Protein AF-0000000071357029 (afdb_homodimer)

Solvent-accessible surface area (backbone atoms only — not comparable to full-atom values): 16289 Å² total; per-residue (Å²): 137,85,58,60,65,43,53,39,45,52,50,51,46,49,52,54,53,71,76,44,53,73,67,60,35,49,44,55,40,67,44,48,80,50,26,46,50,48,48,54,45,22,44,50,37,43,46,37,46,54,49,24,44,31,24,75,40,78,63,94,65,61,68,68,53,43,70,54,26,33,93,91,54,55,69,86,64,74,77,50,74,67,57,52,52,50,49,56,51,47,55,54,52,51,49,55,50,46,53,50,41,60,72,73,57,71,69,78,50,53,54,67,46,76,44,95,73,76,49,72,29,63,38,64,68,43,24,54,55,49,43,38,31,52,41,24,16,46,44,21,22,37,56,35,47,55,28,47,66,68,72,136,86,58,61,65,44,53,39,45,50,50,51,47,49,52,55,54,70,75,44,53,74,64,60,34,48,43,55,42,68,44,49,81,50,26,45,51,47,49,56,47,22,46,51,38,44,46,37,46,53,50,24,44,31,24,75,40,79,63,92,66,61,68,67,52,42,70,55,27,33,93,91,53,54,71,88,64,74,75,51,74,67,55,52,52,50,49,58,51,48,54,53,53,52,49,54,51,46,55,51,42,58,72,73,57,72,70,79,49,52,54,66,46,74,46,95,72,77,48,71,28,63,38,62,68,43,26,54,55,48,42,36,30,53,43,24,15,46,45,20,24,37,56,36,48,56,29,45,66,67,72

Nearest PDB structures (foldseek):
  5wk0-assembly1_A-2  TM=6.833E-01  e=3.818E-05  Staphylococcus sp. HMSC055H04
  3cex-assembly1_A  TM=7.123E-01  e=1.789E-04  Enterococcus faecalis V583
  8f5v-assembly1_B  TM=6.450E-01  e=3.925E-03  Mycobacterium tuberculosis
  2qnl-assembly1_A-2  TM=6.274E-01  e=5.465E-03  Cytophaga hutchinsonii ATCC 33406
  2nsg-assembly1_A  TM=6.458E-01  e=1.339E-01  Corynebacterium glutamicum

InterPro domains:
  IPR024775 Hercynine oxygenase, DinB-like domain [PF12867] (8-141)
  IPR034660 DinB/YfiT-like putative metalloenzymes [G3DSA:1.20.120.450] (6-143)
  IPR034660 DinB/YfiT-like putative metalloenzymes [SSF109854] (9-149)

Radius of gyration: 19.11 Å; Cα contacts (8 Å, |Δi|>4): 415; chains: 2; bounding box: 46×51×38 Å

Secondary structure (DSSP, 8-state):
---HHHHHHHHHHHHHHHTS-HHHHH---TT-SS-HHHHHHHHHHHHIIIIIGGGTPPPSS-HHHHHHHSTT----SPPPHHHHHHHHHHHHHHHHHHHHHHHHT-------EE-TTS-EE-SHHHHHHHHHHHHHHHHHHHHHHHHHHH-/---HHHHHHHHHHHHHHHTS-HHHHH---TT-SS-HHHHHHHHHHHHIIIIIGGGTPPPSS-HHHHHHHSTT----SPPPHHHHHHHHHHHHHHHHHHHHHHHHT-------EE-TTS-EE-SHHHHHHHHHHHHHHHHHHHHHHHHHHH-

Structure (mmCIF, N/CA/C/O backbone):
data_AF-0000000071357029-model_v1
#
loop_
_entity.id
_entity.type
_entity.pdbx_description
1 polymer 'DinB-like domain-containing protein'
#
loop_
_atom_site.group_PDB
_atom_site.id
_atom_site.type_symbol
_atom_site.label_atom_id
_atom_site.label_alt_id
_atom_site.label_comp_id
_atom_site.label_asym_id
_atom_site.label_entity_id
_atom_site.label_seq_id
_atom_site.pdbx_PDB_ins_code
_atom_site.Cartn_x
_atom_site.Cartn_y
_atom_site.Cartn_z
_atom_site.occupancy
_atom_site.B_iso_or_equiv
_atom_site.auth_seq_id
_atom_site.auth_comp_id
_atom_site.auth_asym_id
_atom_site.auth_atom_id
_atom_site.pdbx_PDB_model_num
ATOM 1 N N . MET A 1 1 ? 18.219 8.328 -1.674 1 85.38 1 MET A N 1
ATOM 2 C CA . MET A 1 1 ? 16.891 7.84 -1.309 1 85.38 1 MET A CA 1
ATOM 3 C C . MET A 1 1 ? 15.836 8.32 -2.303 1 85.38 1 MET A C 1
ATOM 5 O O . MET A 1 1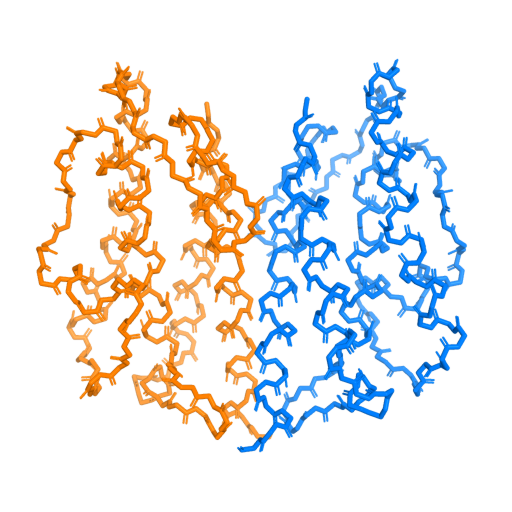 ? 15.891 9.461 -2.77 1 85.38 1 MET A O 1
ATOM 9 N N . ASN A 1 2 ? 15.016 7.316 -2.74 1 88.19 2 ASN A N 1
ATOM 10 C CA . ASN A 1 2 ? 14.039 7.645 -3.77 1 88.19 2 ASN A CA 1
ATOM 11 C C . ASN A 1 2 ? 12.664 7.91 -3.166 1 88.19 2 ASN A C 1
ATOM 13 O O . ASN A 1 2 ? 12.039 7.012 -2.602 1 88.19 2 ASN A O 1
ATOM 17 N N . ILE A 1 3 ? 12.203 9.227 -3.252 1 94.56 3 ILE A N 1
ATOM 18 C CA . ILE A 1 3 ? 10.914 9.523 -2.65 1 94.56 3 ILE A CA 1
ATOM 19 C C . ILE A 1 3 ? 9.859 9.688 -3.744 1 94.56 3 ILE A C 1
ATOM 21 O O . ILE A 1 3 ? 8.711 10.047 -3.463 1 94.56 3 ILE A O 1
ATOM 25 N N . HIS A 1 4 ? 10.242 9.422 -4.98 1 95 4 HIS A N 1
ATOM 26 C CA . HIS A 1 4 ? 9.336 9.562 -6.117 1 95 4 HIS A CA 1
ATOM 27 C C . HIS A 1 4 ? 8.078 8.727 -5.922 1 95 4 HIS A C 1
ATOM 29 O O . HIS A 1 4 ? 6.969 9.211 -6.145 1 95 4 HIS A O 1
ATOM 35 N N . PRO A 1 5 ? 8.234 7.492 -5.422 1 94.81 5 PRO A N 1
ATOM 36 C CA . PRO A 1 5 ? 7.02 6.691 -5.238 1 94.81 5 PRO A CA 1
ATOM 37 C C . PRO A 1 5 ? 6.043 7.316 -4.246 1 94.81 5 PRO A C 1
ATOM 39 O O . PRO A 1 5 ? 4.828 7.246 -4.441 1 94.81 5 PRO A O 1
ATOM 42 N N . VAL A 1 6 ? 6.57 7.945 -3.219 1 97.81 6 VAL A N 1
ATOM 43 C CA . VAL A 1 6 ? 5.711 8.578 -2.225 1 97.81 6 VAL A CA 1
ATOM 44 C C . VAL A 1 6 ? 5 9.781 -2.844 1 97.81 6 VAL A C 1
ATOM 46 O O . VAL A 1 6 ? 3.818 10.008 -2.582 1 97.81 6 VAL A O 1
ATOM 49 N N . ILE A 1 7 ? 5.727 10.523 -3.688 1 98.25 7 ILE A N 1
ATOM 50 C CA . ILE A 1 7 ? 5.129 11.656 -4.383 1 98.25 7 ILE A CA 1
ATOM 51 C C . ILE A 1 7 ? 3.973 11.172 -5.258 1 98.25 7 ILE A C 1
ATOM 53 O O . ILE A 1 7 ? 2.883 11.75 -5.227 1 98.25 7 ILE A O 1
ATOM 57 N N . LYS A 1 8 ? 4.172 10.109 -5.977 1 98.38 8 LYS A N 1
ATOM 58 C CA . LYS A 1 8 ? 3.127 9.562 -6.836 1 98.38 8 LYS A CA 1
ATOM 59 C C . LYS A 1 8 ? 1.949 9.047 -6.012 1 98.38 8 LYS A C 1
ATOM 61 O O . LYS A 1 8 ? 0.794 9.18 -6.422 1 98.38 8 LYS A O 1
ATOM 66 N N . THR A 1 9 ? 2.256 8.43 -4.855 1 98.75 9 THR A N 1
ATOM 67 C CA . THR A 1 9 ? 1.19 7.969 -3.975 1 98.75 9 THR A CA 1
ATOM 68 C C . THR A 1 9 ? 0.325 9.141 -3.514 1 98.75 9 THR A C 1
ATOM 70 O O . THR A 1 9 ? -0.904 9.055 -3.545 1 98.75 9 THR A O 1
ATOM 73 N N . ARG A 1 10 ? 0.967 10.289 -3.119 1 98.88 10 ARG A N 1
ATOM 74 C CA . ARG A 1 10 ? 0.238 11.469 -2.672 1 98.88 10 ARG A CA 1
ATOM 75 C C . ARG A 1 10 ? -0.577 12.07 -3.811 1 98.88 10 ARG A C 1
ATOM 77 O O . ARG A 1 10 ? -1.708 12.516 -3.605 1 98.88 10 ARG A O 1
ATOM 84 N N . GLU A 1 11 ? 0.008 12.055 -4.977 1 98.81 11 GLU A N 1
ATOM 85 C CA . GLU A 1 11 ? -0.732 12.547 -6.133 1 98.81 11 GLU A CA 1
ATOM 86 C C . GLU A 1 11 ? -1.96 11.688 -6.414 1 98.81 11 GLU A C 1
ATOM 88 O O . GLU A 1 11 ? -3.041 12.211 -6.695 1 98.81 11 GLU A O 1
ATOM 93 N N . ASN A 1 12 ? -1.791 10.406 -6.375 1 98.88 12 ASN A N 1
ATOM 94 C CA . ASN A 1 12 ? -2.912 9.492 -6.582 1 98.88 12 ASN A CA 1
ATOM 95 C C . ASN A 1 12 ? -3.988 9.672 -5.516 1 98.88 12 ASN A C 1
ATOM 97 O O . ASN A 1 12 ? -5.18 9.602 -5.812 1 98.88 12 ASN A O 1
ATOM 101 N N . PHE A 1 13 ? -3.537 9.867 -4.266 1 98.94 13 PHE A N 1
ATOM 102 C CA . PHE A 1 13 ? -4.48 10.094 -3.176 1 98.94 13 PHE A CA 1
ATOM 103 C C . PHE A 1 13 ? -5.277 11.367 -3.406 1 98.94 13 PHE A C 1
ATOM 105 O O . PHE A 1 13 ? -6.496 11.391 -3.223 1 98.94 13 PHE A O 1
ATOM 112 N N . ILE A 1 14 ? -4.598 12.43 -3.832 1 98.94 14 ILE A N 1
ATOM 113 C CA . ILE A 1 14 ? -5.25 13.703 -4.113 1 98.94 14 ILE A CA 1
ATOM 114 C C . ILE A 1 14 ? -6.238 13.531 -5.266 1 98.94 14 ILE A C 1
ATOM 116 O O . ILE A 1 14 ? -7.352 14.062 -5.223 1 98.94 14 ILE A O 1
ATOM 120 N N . ASN A 1 15 ? -5.891 12.773 -6.32 1 98.81 15 ASN A N 1
ATOM 121 C CA . ASN A 1 15 ? -6.801 12.492 -7.426 1 98.81 15 ASN A CA 1
ATOM 122 C C . ASN A 1 15 ? -8.062 11.781 -6.945 1 98.81 15 ASN A C 1
ATOM 124 O O . ASN A 1 15 ? -9.164 12.109 -7.383 1 98.81 15 ASN A O 1
ATOM 128 N N . LEU A 1 16 ? -7.879 10.82 -6.082 1 98.81 16 LEU A N 1
ATOM 129 C CA . LEU A 1 16 ? -9.023 10.133 -5.492 1 98.81 16 LEU A CA 1
ATOM 130 C C . LEU A 1 16 ? -9.953 11.117 -4.797 1 98.81 16 LEU A C 1
ATOM 132 O O . LEU A 1 16 ? -11.164 11.094 -5.023 1 98.81 16 LEU A O 1
ATOM 136 N N . ILE A 1 17 ? -9.367 11.953 -3.977 1 98.88 17 ILE A N 1
ATOM 137 C CA . ILE A 1 17 ? -10.133 12.914 -3.193 1 98.88 17 ILE A CA 1
ATOM 138 C C . ILE A 1 17 ? -10.844 13.898 -4.129 1 98.88 17 ILE A C 1
ATOM 140 O O . ILE A 1 17 ? -12 14.25 -3.906 1 98.88 17 ILE A O 1
ATOM 144 N N . ASN A 1 18 ? -10.148 14.289 -5.215 1 98.69 18 ASN A N 1
ATOM 145 C CA . ASN A 1 18 ? -10.711 15.25 -6.16 1 98.69 18 ASN A CA 1
ATOM 146 C C . ASN A 1 18 ? -11.906 14.664 -6.906 1 98.69 18 ASN A C 1
ATOM 148 O O . ASN A 1 18 ? -12.734 15.398 -7.438 1 98.69 18 ASN A O 1
ATOM 152 N N . ASP A 1 19 ? -12.055 13.383 -6.961 1 98.31 19 ASP A N 1
ATOM 153 C CA . ASP A 1 19 ? -13.133 12.703 -7.676 1 98.31 19 ASP A CA 1
ATOM 154 C C . ASP A 1 19 ? -14.352 12.516 -6.777 1 98.31 19 ASP A C 1
ATOM 156 O O . ASP A 1 19 ? -15.383 11.992 -7.215 1 98.31 19 ASP A O 1
ATOM 160 N N . LEU A 1 20 ? -14.25 12.984 -5.559 1 98.62 20 LEU A N 1
ATOM 161 C CA . LEU A 1 20 ? -15.312 12.758 -4.582 1 98.62 20 LEU A CA 1
ATOM 162 C C . LEU A 1 20 ? -15.844 14.086 -4.043 1 98.62 20 LEU A C 1
ATOM 164 O O . LEU A 1 20 ? -15.133 15.086 -4.031 1 98.62 20 LEU A O 1
ATOM 168 N N . SER A 1 21 ? -17.125 14.07 -3.609 1 98.62 21 SER A N 1
ATOM 169 C CA . SER A 1 21 ? -17.656 15.219 -2.889 1 98.62 21 SER A CA 1
ATOM 170 C C . SER A 1 21 ? -17.094 15.297 -1.474 1 98.62 21 SER A C 1
ATOM 172 O O . SER A 1 21 ? -16.578 14.305 -0.953 1 98.62 21 SER A O 1
ATOM 174 N N . LEU A 1 22 ? -17.172 16.516 -0.925 1 98.69 22 LEU A N 1
ATOM 175 C CA . LEU A 1 22 ? -16.75 16.672 0.46 1 98.69 22 LEU A CA 1
ATOM 176 C C . LEU A 1 22 ? -17.5 15.719 1.379 1 98.69 22 LEU A C 1
ATOM 178 O O . LEU A 1 22 ? -16.922 15.18 2.328 1 98.69 22 LEU A O 1
ATOM 182 N N . GLU A 1 23 ? -18.781 15.516 1.117 1 98.44 23 GLU A N 1
ATOM 183 C CA . GLU A 1 23 ? -19.594 14.594 1.9 1 98.44 23 GLU A CA 1
ATOM 184 C C . GLU A 1 23 ? -19.047 13.164 1.803 1 98.44 23 GLU A C 1
ATOM 186 O O . GLU A 1 23 ? -18.922 12.477 2.814 1 98.44 23 GLU A O 1
ATOM 191 N N . GLU A 1 24 ? -18.672 12.711 0.658 1 98.69 24 GLU A N 1
ATOM 192 C CA . GLU A 1 24 ? -18.156 11.367 0.441 1 98.69 24 GLU A CA 1
ATOM 193 C C . GLU A 1 24 ? -16.812 11.172 1.144 1 98.69 24 GLU A C 1
ATOM 195 O O . GLU A 1 24 ? -16.562 10.125 1.737 1 98.69 24 GLU A O 1
ATOM 200 N N . VAL A 1 25 ? -15.977 12.172 1.088 1 98.81 25 VAL A N 1
ATOM 201 C CA . VAL A 1 25 ? -14.648 12.102 1.688 1 98.81 25 VAL A CA 1
ATOM 202 C C . VAL A 1 25 ? -14.773 11.984 3.205 1 98.81 25 VAL A C 1
ATOM 204 O O . VAL A 1 25 ? -13.938 11.344 3.854 1 98.81 25 VAL A O 1
ATOM 207 N N . ASN A 1 26 ? -15.898 12.516 3.736 1 98.81 26 ASN A N 1
ATOM 208 C CA . ASN A 1 26 ? -16.125 12.539 5.176 1 98.81 26 ASN A CA 1
ATOM 209 C C . ASN A 1 26 ? -16.938 11.328 5.641 1 98.81 26 ASN A C 1
ATOM 211 O O . ASN A 1 26 ? -17.016 11.047 6.836 1 98.81 26 ASN A O 1
ATOM 215 N N . ARG A 1 27 ? -17.641 10.609 4.758 1 98.56 27 ARG A N 1
ATOM 216 C CA . ARG A 1 27 ? -18.547 9.531 5.133 1 98.56 27 ARG A CA 1
ATOM 217 C C . ARG A 1 27 ? -17.766 8.289 5.559 1 98.56 27 ARG A C 1
ATOM 219 O O . ARG A 1 27 ? -16.781 7.922 4.922 1 98.56 27 ARG A O 1
ATOM 226 N N . ILE A 1 28 ? -18.125 7.703 6.625 1 98.31 28 ILE A N 1
ATOM 227 C CA . ILE A 1 28 ? -17.594 6.422 7.074 1 98.31 28 ILE A CA 1
ATOM 228 C C . ILE A 1 28 ? -18.516 5.289 6.617 1 98.31 28 ILE A C 1
ATOM 230 O O . ILE A 1 28 ? -19.641 5.172 7.094 1 98.31 28 ILE A O 1
ATOM 234 N N . PRO A 1 29 ? -18.062 4.512 5.672 1 97.31 29 PRO A N 1
ATOM 235 C CA . PRO A 1 29 ? -18.938 3.436 5.203 1 97.31 29 PRO A CA 1
ATOM 236 C C . PRO A 1 29 ? -19.25 2.418 6.297 1 97.31 29 PRO A C 1
ATOM 238 O O . PRO A 1 29 ? -18.516 2.305 7.273 1 97.31 29 PRO A O 1
ATOM 241 N N . PRO A 1 30 ? -20.406 1.705 6.137 1 95.5 30 PRO A N 1
ATOM 242 C CA . PRO A 1 30 ? -20.719 0.653 7.109 1 95.5 30 PRO A CA 1
ATOM 243 C C . PRO A 1 30 ? -19.547 -0.318 7.309 1 95.5 30 PRO A C 1
ATOM 245 O O . PRO A 1 30 ? -18.922 -0.728 6.336 1 95.5 30 PRO A O 1
ATOM 248 N N . GLY A 1 31 ? -19.188 -0.593 8.547 1 96.12 31 GLY A N 1
ATOM 249 C CA . GLY A 1 31 ? -18.141 -1.544 8.883 1 96.12 31 GLY A CA 1
ATOM 250 C C . GLY A 1 31 ? -16.797 -0.89 9.125 1 96.12 31 GLY A C 1
ATOM 251 O O . GLY A 1 31 ? -15.891 -1.509 9.688 1 96.12 31 GLY A O 1
ATOM 252 N N . PHE A 1 32 ? -16.656 0.32 8.656 1 98 32 PHE A N 1
ATOM 253 C CA . PHE A 1 32 ? -15.391 1.036 8.773 1 98 32 PHE A CA 1
ATOM 254 C C . PHE A 1 32 ? -15.383 1.92 10.016 1 98 32 PHE A C 1
ATOM 256 O O . PHE A 1 32 ? -16.438 2.291 10.523 1 98 32 PHE A O 1
ATOM 263 N N . ASN A 1 33 ? -14.203 2.283 10.484 1 97.25 33 ASN A N 1
ATOM 264 C CA . ASN A 1 33 ? -14.062 3.133 11.664 1 97.25 33 ASN A CA 1
ATOM 265 C C . ASN A 1 33 ? -13.5 4.504 11.297 1 97.25 33 ASN A C 1
ATOM 267 O O . ASN A 1 33 ? -13.336 5.363 12.172 1 97.25 33 ASN A O 1
ATOM 271 N N . ASN A 1 34 ? -13.117 4.633 10.055 1 98.56 34 ASN A N 1
ATOM 272 C CA . ASN A 1 34 ? -12.586 5.902 9.578 1 98.56 34 ASN A CA 1
ATOM 273 C C . ASN A 1 34 ? -13.023 6.188 8.148 1 98.56 34 ASN A C 1
ATOM 275 O O . ASN A 1 34 ? -13.852 5.461 7.59 1 98.56 34 ASN A O 1
ATOM 279 N N . ASN A 1 35 ? -12.656 7.359 7.625 1 98.81 35 ASN A N 1
ATOM 280 C CA . ASN A 1 35 ? -13.039 7.789 6.285 1 98.81 35 ASN A CA 1
ATOM 281 C C . ASN A 1 35 ? -11.82 8.18 5.453 1 98.81 35 ASN A C 1
ATOM 283 O O . ASN A 1 35 ? -10.688 8.094 5.926 1 98.81 35 ASN A O 1
ATOM 287 N N . ILE A 1 36 ? -12.047 8.492 4.242 1 98.94 36 ILE A N 1
ATOM 288 C CA . ILE A 1 36 ? -10.977 8.781 3.289 1 98.94 36 ILE A CA 1
ATOM 289 C C . ILE A 1 36 ? -10.203 10.016 3.746 1 98.94 36 ILE A C 1
ATOM 291 O O . ILE A 1 36 ? -8.969 10.055 3.662 1 98.94 36 ILE A O 1
ATOM 295 N N . ALA A 1 37 ? -10.906 11.047 4.316 1 98.88 37 ALA A N 1
ATOM 296 C CA . ALA A 1 37 ? -10.25 12.25 4.809 1 98.88 37 ALA A CA 1
ATOM 297 C C . ALA A 1 37 ? -9.234 11.922 5.902 1 98.88 37 ALA A C 1
ATOM 299 O O . ALA A 1 37 ? -8.109 12.414 5.891 1 98.88 37 ALA A O 1
ATOM 300 N N . TRP A 1 38 ? -9.656 11.109 6.832 1 98.94 38 TRP A N 1
ATOM 301 C CA . TRP A 1 38 ? -8.773 10.734 7.934 1 98.94 38 TRP A CA 1
ATOM 302 C C . TRP A 1 38 ? -7.551 9.984 7.422 1 98.94 38 TRP A C 1
ATOM 304 O O . TRP A 1 38 ? -6.43 10.234 7.863 1 98.94 38 TRP A O 1
ATOM 314 N N . ASN A 1 39 ? -7.766 9.016 6.508 1 98.94 39 ASN A N 1
ATOM 315 C CA . ASN A 1 39 ? -6.645 8.266 5.945 1 98.94 39 ASN A CA 1
ATOM 316 C C . ASN A 1 39 ? -5.629 9.195 5.285 1 98.94 39 ASN A C 1
ATOM 318 O O . ASN A 1 39 ? -4.418 8.984 5.406 1 98.94 39 ASN A O 1
ATOM 322 N N . PHE A 1 40 ? -6.086 10.188 4.578 1 98.94 40 PHE A N 1
ATOM 323 C CA . PHE A 1 40 ? -5.219 11.148 3.908 1 98.94 40 PHE A CA 1
ATOM 324 C C . PHE A 1 40 ? -4.41 11.953 4.922 1 98.94 40 PHE A C 1
ATOM 326 O O . PHE A 1 40 ? -3.191 12.078 4.793 1 98.94 40 PHE A O 1
ATOM 333 N N . GLY A 1 41 ? -5.117 12.484 5.957 1 98.88 41 GLY A N 1
ATOM 334 C CA . GLY A 1 41 ? -4.406 13.172 7.023 1 98.88 41 GLY A CA 1
ATOM 335 C C . GLY A 1 41 ? -3.393 12.297 7.73 1 98.88 41 GLY A C 1
ATOM 336 O O . GLY A 1 41 ? -2.285 12.734 8.039 1 98.88 41 GLY A O 1
ATOM 337 N N . HIS A 1 42 ? -3.764 11.055 7.938 1 98.94 42 HIS A N 1
ATOM 338 C CA . HIS A 1 42 ? -2.936 10.102 8.664 1 98.94 42 HIS A CA 1
ATOM 339 C C . HIS A 1 42 ? -1.61 9.867 7.949 1 98.94 42 HIS A C 1
ATOM 341 O O . HIS A 1 42 ? -0.556 9.805 8.586 1 98.94 42 HIS A O 1
ATOM 347 N N . ILE A 1 43 ? -1.655 9.742 6.629 1 98.88 43 ILE A N 1
ATOM 348 C CA . ILE A 1 43 ? -0.406 9.438 5.938 1 98.88 43 ILE A CA 1
ATOM 349 C C . ILE A 1 43 ? 0.516 10.656 5.984 1 98.88 43 ILE A C 1
ATOM 351 O O . ILE A 1 43 ? 1.738 10.516 6.062 1 98.88 43 ILE A O 1
ATOM 355 N N . ILE A 1 44 ? -0.012 11.875 5.926 1 98.88 44 ILE A N 1
ATOM 356 C CA . ILE A 1 44 ? 0.789 13.094 5.996 1 98.88 44 ILE A CA 1
ATOM 357 C C . ILE A 1 44 ? 1.473 13.18 7.359 1 98.88 44 ILE A C 1
ATOM 359 O O . ILE A 1 44 ? 2.689 13.359 7.441 1 98.88 44 ILE A O 1
ATOM 363 N N . VAL A 1 45 ? 0.686 12.992 8.375 1 98.88 45 VAL A N 1
ATOM 364 C CA . VAL A 1 45 ? 1.184 13.102 9.742 1 98.88 45 VAL A CA 1
ATOM 365 C C . VAL A 1 45 ? 2.182 11.977 10.023 1 98.88 45 VAL A C 1
ATOM 367 O O . VAL A 1 45 ? 3.232 12.211 10.625 1 98.88 45 VAL A O 1
ATOM 370 N N . THR A 1 46 ? 1.879 10.789 9.586 1 98.88 46 THR A N 1
ATOM 371 C CA . THR A 1 46 ? 2.74 9.641 9.859 1 98.88 46 THR A CA 1
ATOM 372 C C . THR A 1 46 ? 4.105 9.82 9.203 1 98.88 46 THR A C 1
ATOM 374 O O . THR A 1 46 ? 5.133 9.469 9.789 1 98.88 46 THR A O 1
ATOM 377 N N . GLN A 1 47 ? 4.113 10.336 7.984 1 98.81 47 GLN A N 1
ATOM 378 C CA . GLN A 1 47 ? 5.387 10.617 7.336 1 98.81 47 GLN A CA 1
ATOM 379 C C . GLN A 1 47 ? 6.246 11.547 8.188 1 98.81 47 GLN A C 1
ATOM 381 O O . GLN A 1 47 ? 7.457 11.352 8.305 1 98.81 47 GLN A O 1
ATOM 386 N N . GLN A 1 48 ? 5.648 12.602 8.812 1 98.88 48 GLN A N 1
ATOM 387 C CA . GLN A 1 48 ? 6.359 13.547 9.664 1 98.88 48 GLN A CA 1
ATOM 388 C C . GLN A 1 48 ? 6.887 12.859 10.922 1 98.88 48 GLN A C 1
ATOM 390 O O . GLN A 1 48 ? 8.023 13.086 11.328 1 98.88 48 GLN A O 1
ATOM 395 N N . LEU A 1 49 ? 6.086 12.039 11.438 1 98.81 49 LEU A N 1
ATOM 396 C CA . LEU A 1 49 ? 6.48 11.352 12.656 1 98.81 49 LEU A CA 1
ATOM 397 C C . LEU A 1 49 ? 7.586 10.336 12.383 1 98.81 49 LEU A C 1
ATOM 399 O O . LEU A 1 49 ? 8.57 10.266 13.117 1 98.81 49 LEU A O 1
ATOM 403 N N . LEU A 1 50 ? 7.508 9.578 11.32 1 98.69 50 LEU A N 1
ATOM 404 C CA . LEU A 1 50 ? 8.461 8.523 10.984 1 98.69 50 LEU A CA 1
ATOM 405 C C . LEU A 1 50 ? 9.789 9.125 10.523 1 98.69 50 LEU A C 1
ATOM 407 O O . LEU A 1 50 ? 10.859 8.641 10.914 1 98.69 50 LEU A O 1
ATOM 411 N N . CYS A 1 51 ? 9.75 10.18 9.727 1 98.69 51 CYS A N 1
ATOM 412 C CA . CYS A 1 51 ? 10.961 10.625 9.055 1 98.69 51 CYS A CA 1
ATOM 413 C C . CYS A 1 51 ? 11.594 11.805 9.789 1 98.69 51 CYS A C 1
ATOM 415 O O . CYS A 1 51 ? 12.812 11.93 9.836 1 98.69 51 CYS A O 1
ATOM 417 N N . TYR A 1 52 ? 10.789 12.68 10.352 1 98.81 52 TYR A N 1
ATOM 418 C CA . TYR A 1 52 ? 11.336 13.852 11.023 1 98.81 52 TYR A CA 1
ATOM 419 C C . TYR A 1 52 ? 11.477 13.609 12.523 1 98.81 52 TYR A C 1
ATOM 421 O O . TYR A 1 52 ? 12.578 13.703 13.07 1 98.81 52 TYR A O 1
ATOM 429 N N . ARG A 1 53 ? 10.352 13.242 13.156 1 98.69 53 ARG A N 1
ATOM 430 C CA . ARG A 1 53 ? 10.375 13.141 14.617 1 98.69 53 ARG A CA 1
ATOM 431 C C . ARG A 1 53 ? 11.383 12.094 15.07 1 98.69 53 ARG A C 1
ATOM 433 O O . ARG A 1 53 ? 12.195 12.352 15.961 1 98.69 53 ARG A O 1
ATOM 440 N N . LEU A 1 54 ? 11.367 10.891 14.508 1 98.75 54 LEU A N 1
ATOM 441 C CA . LEU A 1 54 ? 12.266 9.82 14.914 1 98.75 54 LEU A CA 1
ATOM 442 C C . LEU A 1 54 ? 13.719 10.18 14.617 1 98.75 54 LEU A C 1
ATOM 444 O O . LEU A 1 54 ? 14.641 9.562 15.156 1 98.75 54 LEU A O 1
ATOM 448 N N . ALA A 1 55 ? 13.898 11.188 13.75 1 98.62 55 ALA A N 1
ATOM 449 C CA . ALA A 1 55 ? 15.25 11.648 13.422 1 98.62 55 ALA A CA 1
ATOM 450 C C . ALA A 1 55 ? 15.625 12.883 14.227 1 98.62 55 ALA A C 1
ATOM 452 O O . ALA A 1 55 ? 16.625 13.539 13.938 1 98.62 55 ALA A O 1
ATOM 453 N N . GLY A 1 56 ? 14.805 13.258 15.172 1 98.31 56 GLY A N 1
ATOM 454 C CA . GLY A 1 56 ? 15.094 14.383 16.047 1 98.31 56 GLY A CA 1
ATOM 455 C C . GLY A 1 56 ? 14.883 15.727 15.391 1 98.31 56 GLY A C 1
ATOM 456 O O . GLY A 1 56 ? 15.469 16.734 15.805 1 98.31 56 GLY A O 1
ATOM 457 N N . GLN A 1 57 ? 14.188 15.805 14.32 1 98.5 57 GLN A N 1
ATOM 458 C CA . GLN A 1 57 ? 13.938 17.047 13.602 1 98.5 57 GLN A CA 1
ATOM 459 C C . GLN A 1 57 ? 12.562 17.609 13.938 1 98.5 57 GLN A C 1
ATOM 461 O O . GLN A 1 57 ? 11.656 16.875 14.336 1 98.5 57 GLN A O 1
ATOM 466 N N . GLU A 1 58 ? 12.422 18.859 13.773 1 98.25 58 GLU A N 1
ATOM 467 C CA . GLU A 1 58 ? 11.117 19.484 13.953 1 98.25 58 GLU A CA 1
ATOM 468 C C . GLU A 1 58 ? 10.164 19.125 12.828 1 98.25 58 GLU A C 1
ATOM 470 O O . GLU A 1 58 ? 10.578 19 11.672 1 98.25 58 GLU A O 1
ATOM 475 N N . LEU A 1 59 ? 8.922 19.031 13.227 1 98.69 59 LEU A N 1
ATOM 476 C CA . LEU A 1 59 ? 7.91 18.719 12.227 1 98.69 59 LEU A CA 1
ATOM 477 C C . LEU A 1 59 ? 7.617 19.953 11.359 1 98.69 59 LEU A C 1
ATOM 479 O O . LEU A 1 59 ? 7.801 21.078 11.805 1 98.69 59 LEU A O 1
ATOM 483 N N . LEU A 1 60 ? 7.148 19.672 10.18 1 98.56 60 LEU A N 1
ATOM 484 C CA . LEU A 1 60 ? 6.809 20.734 9.242 1 98.56 60 LEU A CA 1
ATOM 485 C C . LEU A 1 60 ? 5.309 21.016 9.258 1 98.56 60 LEU A C 1
ATOM 487 O O . LEU A 1 60 ? 4.812 21.797 8.445 1 98.56 60 LEU A O 1
ATOM 491 N N . ILE A 1 61 ? 4.609 20.312 10.07 1 98.69 61 ILE A N 1
ATOM 492 C CA . ILE A 1 61 ? 3.162 20.453 10.18 1 98.69 61 ILE A CA 1
ATOM 493 C C . ILE A 1 61 ? 2.793 20.922 11.586 1 98.69 61 ILE A C 1
ATOM 495 O O . ILE A 1 61 ? 3.604 20.828 12.508 1 98.69 61 ILE A O 1
ATOM 499 N N . GLU A 1 62 ? 1.526 21.391 11.719 1 98.19 62 GLU A N 1
ATOM 500 C CA . GLU A 1 62 ? 1.039 21.875 13.008 1 98.19 62 GLU A CA 1
ATOM 501 C C . GLU A 1 62 ? 0.768 20.703 13.961 1 98.19 62 GLU A C 1
ATOM 503 O O . GLU A 1 62 ? 0.323 19.641 13.539 1 98.19 62 GLU A O 1
ATOM 508 N N . ASP A 1 63 ? 0.912 20.969 15.234 1 97.94 63 ASP A N 1
ATOM 509 C CA . ASP A 1 63 ? 0.649 19.984 16.281 1 97.94 63 ASP A CA 1
ATOM 510 C C . ASP A 1 63 ? -0.808 19.531 16.25 1 97.94 63 ASP A C 1
ATOM 512 O O . ASP A 1 63 ? -1.111 18.375 16.562 1 97.94 63 ASP A O 1
ATOM 516 N N . GLU A 1 64 ? -1.618 20.406 15.906 1 97.56 64 GLU A N 1
ATOM 517 C CA . GLU A 1 64 ? -3.041 20.094 15.844 1 97.56 64 GLU A CA 1
ATOM 518 C C . GLU A 1 64 ? -3.311 18.953 14.867 1 97.56 64 GLU A C 1
ATOM 520 O O . GLU A 1 64 ? -4.176 18.109 15.109 1 97.56 64 GLU A O 1
ATOM 525 N N . LEU A 1 65 ? -2.637 18.953 13.781 1 98.31 65 LEU A N 1
ATOM 526 C CA . LEU A 1 65 ? -2.799 17.875 12.805 1 98.31 65 LEU A CA 1
ATOM 527 C C . LEU A 1 65 ? -2.293 16.547 13.367 1 98.31 65 LEU A C 1
ATOM 529 O O . LEU A 1 65 ? -2.891 15.5 13.117 1 98.31 65 LEU A O 1
ATOM 533 N N . VAL A 1 66 ? -1.168 16.609 14.109 1 98.69 66 VAL A N 1
ATOM 534 C CA . VAL A 1 66 ? -0.642 15.398 14.727 1 98.69 66 VAL A CA 1
ATOM 535 C C . VAL A 1 66 ? -1.683 14.805 15.68 1 98.69 66 VAL A C 1
ATOM 537 O O . VAL A 1 66 ? -1.946 13.602 15.648 1 98.69 66 VAL A O 1
ATOM 540 N N . GLN A 1 67 ? -2.301 15.648 16.438 1 98.12 67 GLN A N 1
ATOM 541 C CA . GLN A 1 67 ? -3.297 15.188 17.391 1 98.12 67 GLN A CA 1
ATOM 542 C C . GLN A 1 67 ? -4.516 14.602 16.688 1 98.12 67 GLN A C 1
ATOM 544 O O . GLN A 1 67 ? -5.129 13.656 17.188 1 98.12 67 GLN A O 1
ATOM 549 N N . LYS A 1 68 ? -4.836 15.031 15.562 1 98 68 LYS A N 1
ATOM 550 C CA . LYS A 1 68 ? -6.059 14.656 14.859 1 98 68 LYS A CA 1
ATOM 551 C C . LYS A 1 68 ? -5.867 13.367 14.07 1 98 68 LYS A C 1
ATOM 553 O O . LYS A 1 68 ? -6.812 12.586 13.906 1 98 68 LYS A O 1
ATOM 558 N N . TYR A 1 69 ? -4.582 13.125 13.609 1 98.56 69 TYR A N 1
ATOM 559 C CA . TYR A 1 69 ? -4.477 12.094 12.578 1 98.56 69 TYR A CA 1
ATOM 560 C C . TYR A 1 69 ? -3.43 11.055 12.953 1 98.56 69 TYR A C 1
ATOM 562 O O . TYR A 1 69 ? -3.201 10.094 12.211 1 98.56 69 TYR A O 1
ATOM 570 N N . ARG A 1 70 ? -2.742 11.203 14.109 1 98.44 70 ARG A N 1
ATOM 571 C CA . ARG A 1 70 ? -1.729 10.219 14.484 1 98.44 70 ARG A CA 1
ATOM 572 C C . ARG A 1 70 ? -2.361 8.867 14.789 1 98.44 70 ARG A C 1
ATOM 574 O O . ARG A 1 70 ? -3.576 8.773 14.969 1 98.44 70 ARG A O 1
ATOM 581 N N . LYS A 1 71 ? -1.51 7.828 14.844 1 97.19 71 LYS A N 1
ATOM 582 C CA . LYS A 1 71 ? -1.973 6.492 15.203 1 97.19 71 LYS A CA 1
ATOM 583 C C . LYS A 1 71 ? -2.768 6.516 16.5 1 97.19 71 LYS A C 1
ATOM 585 O O . LYS A 1 71 ? -2.371 7.176 17.469 1 97.19 71 LYS A O 1
ATOM 590 N N . GLY A 1 72 ? -3.838 5.816 16.453 1 97.06 72 GLY A N 1
ATOM 591 C CA . GLY A 1 72 ? -4.664 5.734 17.641 1 97.06 72 GLY A CA 1
ATOM 592 C C . GLY A 1 72 ? -5.836 6.699 17.625 1 97.06 72 GLY A C 1
ATOM 593 O O . GLY A 1 72 ? -6.707 6.645 18.5 1 97.06 72 GLY A O 1
ATOM 594 N N . THR A 1 73 ? -5.949 7.582 16.672 1 98.38 73 THR A N 1
ATOM 595 C CA . THR A 1 73 ? -7.055 8.523 16.547 1 98.38 73 THR A CA 1
ATOM 596 C C . THR A 1 73 ? -8.102 7.996 15.57 1 98.38 73 THR A C 1
ATOM 598 O O . THR A 1 73 ? -7.898 6.965 14.93 1 98.38 73 THR A O 1
ATOM 601 N N . LYS A 1 74 ? -9.258 8.648 15.516 1 97.81 74 LYS A N 1
ATOM 602 C CA . LYS A 1 74 ? -10.375 8.414 14.609 1 97.81 74 LYS A CA 1
ATOM 603 C C . LYS A 1 74 ? -11.07 9.727 14.25 1 97.81 74 LYS A C 1
ATOM 605 O O . LYS A 1 74 ? -10.906 10.734 14.938 1 97.81 74 LYS A O 1
ATOM 610 N N . PRO A 1 75 ? -11.789 9.711 13.102 1 98.06 75 PRO A N 1
ATOM 611 C CA . PRO A 1 75 ? -12.516 10.945 12.789 1 98.06 75 PRO A CA 1
ATOM 612 C C . PRO A 1 75 ? -13.414 11.406 13.938 1 98.06 75 PRO A C 1
ATOM 614 O O . PRO A 1 75 ? -14.148 10.602 14.516 1 98.06 75 PRO A O 1
ATOM 617 N N . GLU A 1 76 ? -13.328 12.641 14.305 1 96.06 76 GLU A N 1
ATOM 618 C CA . GLU A 1 76 ? -14.164 13.203 15.359 1 96.06 76 GLU A CA 1
ATOM 619 C C . GLU A 1 76 ? -15.273 14.086 14.781 1 96.06 76 GLU A C 1
ATOM 621 O O . GLU A 1 76 ? -16.141 14.555 15.508 1 96.06 76 GLU A O 1
ATOM 626 N N . GLY A 1 77 ? -15.406 14.289 13.578 1 96.38 77 GLY A N 1
ATOM 627 C CA . GLY A 1 77 ? -16.344 15.094 12.797 1 96.38 77 GLY A CA 1
ATOM 628 C C . GLY A 1 77 ? -15.867 15.344 11.383 1 96.38 77 GLY A C 1
ATOM 629 O O . GLY A 1 77 ? -14.727 15.031 11.031 1 96.38 77 GLY A O 1
ATOM 630 N N . PRO A 1 78 ? -16.812 15.852 10.57 1 97.88 78 PRO A N 1
ATOM 631 C CA . PRO A 1 78 ? -16.391 16.141 9.195 1 97.88 78 PRO A CA 1
ATOM 632 C C . PRO A 1 78 ? -15.344 17.25 9.117 1 97.88 78 PRO A C 1
ATOM 634 O O . PRO A 1 78 ? -15.406 18.219 9.891 1 97.88 78 PRO A O 1
ATOM 637 N N . ILE A 1 79 ? -14.383 16.984 8.266 1 98.12 79 ILE A N 1
ATOM 638 C CA . ILE A 1 79 ? -13.461 18.094 8.008 1 98.12 79 ILE A CA 1
ATOM 639 C C . ILE A 1 79 ? -14.109 19.078 7.039 1 98.12 79 ILE A C 1
ATOM 641 O O . ILE A 1 79 ? -14.984 18.719 6.254 1 98.12 79 ILE A O 1
ATOM 645 N N . SER A 1 80 ? -13.688 20.359 7.082 1 98.5 80 SER A N 1
ATOM 646 C CA . SER A 1 80 ? -14.188 21.391 6.176 1 98.5 80 SER A CA 1
ATOM 647 C C . SER A 1 80 ? -13.445 21.359 4.84 1 98.5 80 SER A C 1
ATOM 649 O O . SER A 1 80 ? -12.383 20.75 4.73 1 98.5 80 SER A O 1
ATOM 651 N N . ALA A 1 81 ? -14.047 22.016 3.848 1 98.5 81 ALA A N 1
ATOM 652 C CA . ALA A 1 81 ? -13.383 22.156 2.555 1 98.5 81 ALA A CA 1
ATOM 653 C C . ALA A 1 81 ? -12.031 22.844 2.703 1 98.5 81 ALA A C 1
ATOM 655 O O . ALA A 1 81 ? -11.062 22.469 2.043 1 98.5 81 ALA A O 1
ATOM 656 N N . LYS A 1 82 ? -12.008 23.812 3.535 1 98.5 82 LYS A N 1
ATOM 657 C CA . LYS A 1 82 ? -10.773 24.562 3.771 1 98.5 82 LYS A CA 1
ATOM 658 C C . LYS A 1 82 ? -9.695 23.672 4.375 1 98.5 82 LYS A C 1
ATOM 660 O O . LYS A 1 82 ? -8.539 23.719 3.951 1 98.5 82 LYS A O 1
ATOM 665 N N . GLU A 1 83 ? -10.023 22.875 5.348 1 98.12 83 GLU A N 1
ATOM 666 C CA . GLU A 1 83 ? -9.078 21.953 5.973 1 98.12 83 GLU A CA 1
ATOM 667 C C . GLU A 1 83 ? -8.578 20.906 4.98 1 98.12 83 GLU A C 1
ATOM 669 O O . GLU A 1 83 ? -7.391 20.562 4.969 1 98.12 83 GLU A O 1
ATOM 674 N N . LEU A 1 84 ? -9.523 20.422 4.168 1 98.75 84 LEU A N 1
ATOM 675 C CA . LEU A 1 84 ? -9.141 19.438 3.16 1 98.75 84 LEU A CA 1
ATOM 676 C C . LEU A 1 84 ? -8.148 20.031 2.166 1 98.75 84 LEU A C 1
ATOM 678 O O . LEU A 1 84 ? -7.16 19.391 1.809 1 98.75 84 LEU A O 1
ATOM 682 N N . GLU A 1 85 ? -8.398 21.25 1.731 1 98.75 85 GLU A N 1
ATOM 683 C CA . GLU A 1 85 ? -7.473 21.922 0.82 1 98.75 85 GLU A CA 1
ATOM 684 C C . GLU A 1 85 ? -6.113 22.141 1.476 1 98.75 85 GLU A C 1
ATOM 686 O O . GLU A 1 85 ? -5.074 22 0.827 1 98.75 85 GLU A O 1
ATOM 691 N N . HIS A 1 86 ? -6.156 22.484 2.707 1 98.75 86 HIS A N 1
ATOM 692 C CA . HIS A 1 86 ? -4.918 22.656 3.461 1 98.75 86 HIS A CA 1
ATOM 693 C C . HIS A 1 86 ? -4.113 21.359 3.512 1 98.75 86 HIS A C 1
ATOM 695 O O . HIS A 1 86 ? -2.893 21.375 3.342 1 98.75 86 HIS A O 1
ATOM 701 N N . LEU A 1 87 ? -4.758 20.266 3.754 1 98.88 87 LEU A N 1
ATOM 702 C CA . LEU A 1 87 ? -4.09 18.969 3.77 1 98.88 87 LEU A CA 1
ATOM 703 C C . LEU A 1 87 ? -3.469 18.656 2.412 1 98.88 87 LEU A C 1
ATOM 705 O O . LEU A 1 87 ? -2.355 18.141 2.338 1 98.88 87 LEU A O 1
ATOM 709 N N . LYS A 1 88 ? -4.215 18.953 1.325 1 98.88 88 LYS A N 1
ATOM 710 C CA . LYS A 1 88 ? -3.674 18.719 -0.01 1 98.88 88 LYS A CA 1
ATOM 711 C C . LYS A 1 88 ? -2.387 19.516 -0.226 1 98.88 88 LYS A C 1
ATOM 713 O O . LYS A 1 88 ? -1.401 18.969 -0.739 1 98.88 88 LYS A O 1
ATOM 718 N N . ILE A 1 89 ? -2.398 20.719 0.175 1 98.69 89 ILE A N 1
ATOM 719 C CA . ILE A 1 89 ? -1.227 21.578 0.025 1 98.69 89 ILE A CA 1
ATOM 720 C C . ILE A 1 89 ? -0.073 21.016 0.858 1 98.69 89 ILE A C 1
ATOM 722 O O . ILE A 1 89 ? 1.048 20.875 0.364 1 98.69 89 ILE A O 1
ATOM 726 N N . LEU A 1 90 ? -0.318 20.688 2.135 1 98.75 90 LEU A N 1
ATOM 727 C CA . LEU A 1 90 ? 0.707 20.156 3.025 1 98.75 90 LEU A CA 1
ATOM 728 C C . LEU A 1 90 ? 1.272 18.844 2.479 1 98.75 90 LEU A C 1
ATOM 730 O O . LEU A 1 90 ? 2.471 18.578 2.605 1 98.75 90 LEU A O 1
ATOM 734 N N . SER A 1 91 ? 0.386 18.062 1.897 1 98.75 91 SER A N 1
ATOM 735 C CA . SER A 1 91 ? 0.769 16.75 1.402 1 98.75 91 SER A CA 1
ATOM 736 C C . SER A 1 91 ? 1.932 16.844 0.42 1 98.75 91 SER A C 1
ATOM 738 O O . SER A 1 91 ? 2.863 16.031 0.474 1 98.75 91 SER A O 1
ATOM 740 N N . LEU A 1 92 ? 1.908 17.859 -0.44 1 98.56 92 LEU A N 1
ATOM 741 C CA . LEU A 1 92 ? 2.936 17.969 -1.47 1 98.56 92 LEU A CA 1
ATOM 742 C C . LEU A 1 92 ? 4.066 18.875 -1.012 1 98.56 92 LEU A C 1
ATOM 744 O O . LEU A 1 92 ? 5.238 18.609 -1.284 1 98.56 92 LEU A O 1
ATOM 748 N N . SER A 1 93 ? 3.75 19.922 -0.278 1 98.44 93 SER A N 1
ATOM 749 C CA . SER A 1 93 ? 4.781 20.875 0.125 1 98.44 93 SER A CA 1
ATOM 750 C C . SER A 1 93 ? 5.746 20.25 1.128 1 98.44 93 SER A C 1
ATOM 752 O O . SER A 1 93 ? 6.945 20.531 1.097 1 98.44 93 SER A O 1
ATOM 754 N N . THR A 1 94 ? 5.219 19.422 2.035 1 98.38 94 THR A N 1
ATOM 755 C CA . THR A 1 94 ? 6.094 18.781 3.01 1 98.38 94 THR A CA 1
ATOM 756 C C . THR A 1 94 ? 7.047 17.812 2.32 1 98.38 94 THR A C 1
ATOM 758 O O . THR A 1 94 ? 8.188 17.625 2.76 1 98.38 94 THR A O 1
ATOM 761 N N . LEU A 1 95 ? 6.605 17.156 1.217 1 98.38 95 LEU A N 1
ATOM 762 C CA . LEU A 1 95 ? 7.48 16.25 0.491 1 98.38 95 LEU A CA 1
ATOM 763 C C . LEU A 1 95 ? 8.578 17.016 -0.238 1 98.38 95 LEU A C 1
ATOM 765 O O . LEU A 1 95 ? 9.703 16.516 -0.365 1 98.38 95 LEU A O 1
ATOM 769 N N . GLU A 1 96 ? 8.227 18.203 -0.735 1 98 96 GLU A N 1
ATOM 770 C CA . GLU A 1 96 ? 9.25 19.031 -1.353 1 98 96 GLU A CA 1
ATOM 771 C C . GLU A 1 96 ? 10.344 19.391 -0.35 1 98 96 GLU A C 1
ATOM 773 O O . GLU A 1 96 ? 11.531 19.281 -0.65 1 98 96 GLU A O 1
ATOM 778 N N . SER A 1 97 ? 9.906 19.812 0.798 1 98.38 97 SER A N 1
ATOM 779 C CA . SER A 1 97 ? 10.852 20.125 1.863 1 98.38 97 SER A CA 1
ATOM 780 C C . SER A 1 97 ? 11.656 18.891 2.26 1 98.38 97 SER A C 1
ATOM 782 O O . SER A 1 97 ? 12.867 18.969 2.477 1 98.38 97 SER A O 1
ATOM 784 N N . PHE A 1 98 ? 10.969 17.766 2.365 1 98.62 98 PHE A N 1
ATOM 785 C CA . PHE A 1 98 ? 11.594 16.516 2.758 1 98.62 98 PHE A CA 1
ATOM 786 C C . PHE A 1 98 ? 12.68 16.109 1.769 1 98.62 98 PHE A C 1
ATOM 788 O O . PHE A 1 98 ? 13.766 15.703 2.17 1 98.62 98 PHE A O 1
ATOM 795 N N . LYS A 1 99 ? 12.352 16.203 0.478 1 98.12 99 LYS A N 1
ATOM 796 C CA . LYS A 1 99 ? 13.328 15.922 -0.573 1 98.12 99 LYS A CA 1
ATOM 797 C C . LYS A 1 99 ? 14.594 16.75 -0.385 1 98.12 99 LYS A C 1
ATOM 799 O O . LYS A 1 99 ? 15.703 16.219 -0.461 1 98.12 99 LYS A O 1
ATOM 804 N N . ASN A 1 100 ? 14.438 18.047 -0.142 1 97.88 100 ASN A N 1
ATOM 805 C CA . ASN A 1 100 ? 15.562 18.938 0.072 1 97.88 100 ASN A CA 1
ATOM 806 C C . ASN A 1 100 ? 16.359 18.562 1.32 1 97.88 100 ASN A C 1
ATOM 808 O O . ASN A 1 100 ? 17.594 18.562 1.304 1 97.88 100 ASN A O 1
ATOM 812 N N . ASP A 1 101 ? 15.609 18.297 2.357 1 98.31 101 ASP A N 1
ATOM 813 C CA . ASP A 1 101 ? 16.25 17.953 3.625 1 98.31 101 ASP A CA 1
ATOM 814 C C . ASP A 1 101 ? 17.047 16.656 3.502 1 98.31 101 ASP A C 1
ATOM 816 O O . ASP A 1 101 ? 18.094 16.516 4.121 1 98.31 101 ASP A O 1
ATOM 820 N N . LEU A 1 102 ? 16.547 15.688 2.727 1 97.94 102 LEU A N 1
ATOM 821 C CA . LEU A 1 102 ? 17.281 14.469 2.449 1 97.94 102 LEU A CA 1
ATOM 822 C C . LEU A 1 102 ? 18.578 14.773 1.695 1 97.94 102 LEU A C 1
ATOM 824 O O . LEU A 1 102 ? 19.641 14.227 2.016 1 97.94 102 LEU A O 1
ATOM 828 N N . MET A 1 103 ? 18.438 15.633 0.756 1 96.94 103 MET A N 1
ATOM 829 C CA . MET A 1 103 ? 19.594 15.992 -0.068 1 96.94 103 MET A CA 1
ATOM 830 C C . MET A 1 103 ? 20.672 16.672 0.765 1 96.94 103 MET A C 1
ATOM 832 O O . MET A 1 103 ? 21.859 16.406 0.591 1 96.94 103 MET A O 1
ATOM 836 N N . ILE A 1 104 ? 20.266 17.562 1.65 1 96.56 104 ILE A N 1
ATOM 837 C CA . ILE A 1 104 ? 21.188 18.328 2.484 1 96.56 104 ILE A CA 1
ATOM 838 C C . ILE A 1 104 ? 21.781 17.422 3.559 1 96.56 104 ILE A C 1
ATOM 840 O O . ILE A 1 104 ? 22.875 17.672 4.07 1 96.56 104 ILE A O 1
ATOM 844 N N . GLY A 1 105 ? 21.109 16.391 3.945 1 96.94 105 GLY A N 1
ATOM 845 C CA . GLY A 1 105 ? 21.609 15.414 4.902 1 96.94 105 GLY A CA 1
ATOM 846 C C . GLY A 1 105 ? 21.438 15.859 6.344 1 96.94 105 GLY A C 1
ATOM 847 O O . GLY A 1 105 ? 22.375 15.734 7.145 1 96.94 105 GLY A O 1
ATOM 848 N N . ILE A 1 106 ? 20.234 16.312 6.641 1 97.38 106 ILE A N 1
ATOM 849 C CA . ILE A 1 106 ? 20.047 16.875 7.977 1 97.38 106 ILE A CA 1
ATOM 850 C C . ILE A 1 106 ? 19.688 15.758 8.953 1 97.38 106 ILE A C 1
ATOM 852 O O . ILE A 1 106 ? 19.703 15.961 10.172 1 97.38 106 ILE A O 1
ATOM 856 N N . PHE A 1 107 ? 19.344 14.633 8.469 1 98 107 PHE A N 1
ATOM 857 C CA . PHE A 1 107 ? 18.875 13.516 9.289 1 98 107 PHE A CA 1
ATOM 858 C C . PHE A 1 107 ? 20.062 12.688 9.789 1 98 107 PHE A C 1
ATOM 860 O O . PHE A 1 107 ? 20.312 11.602 9.273 1 98 107 PHE A O 1
ATOM 867 N N . LYS A 1 108 ? 20.703 13.141 10.859 1 96.94 108 LYS A N 1
ATOM 868 C CA . LYS A 1 108 ? 21.969 12.586 11.328 1 96.94 108 LYS A CA 1
ATOM 869 C C . LYS A 1 108 ? 21.734 11.531 12.406 1 96.94 108 LYS A C 1
ATOM 871 O O . LYS A 1 108 ? 22.531 10.609 12.562 1 96.94 108 LYS A O 1
ATOM 876 N N . GLU A 1 109 ? 20.797 11.695 13.203 1 97.62 109 GLU A N 1
ATOM 877 C CA . GLU A 1 109 ? 20.406 10.758 14.242 1 97.62 109 GLU A CA 1
ATOM 878 C C . GLU A 1 109 ? 19.016 10.188 13.992 1 97.62 109 GLU A C 1
ATOM 880 O O . GLU A 1 109 ? 18.234 10.75 13.211 1 97.62 109 GLU A O 1
ATOM 885 N N . PHE A 1 110 ? 18.828 9.039 14.664 1 98.62 110 PHE A N 1
ATOM 886 C CA . PHE A 1 110 ? 17.547 8.375 14.453 1 98.62 110 PHE A CA 1
ATOM 887 C C . PHE A 1 110 ? 17.188 7.496 15.648 1 98.62 110 PHE A C 1
ATOM 889 O O . PHE A 1 110 ? 18.031 6.73 16.125 1 98.62 110 PHE A O 1
ATOM 896 N N . THR A 1 111 ? 15.984 7.617 16.094 1 98.69 111 THR A N 1
ATOM 897 C CA . THR A 1 111 ? 15.477 6.742 17.156 1 98.69 111 THR A CA 1
ATOM 898 C C . THR A 1 111 ? 14.758 5.535 16.547 1 98.69 111 THR A C 1
ATOM 900 O O . THR A 1 111 ? 13.797 5.688 15.797 1 98.69 111 THR A O 1
ATOM 903 N N . GLU A 1 112 ? 15.234 4.379 16.891 1 98.5 112 GLU A N 1
ATOM 904 C CA . GLU A 1 112 ? 14.648 3.148 16.359 1 98.5 112 GLU A CA 1
ATOM 905 C C . GLU A 1 112 ? 13.18 3.02 16.766 1 98.5 112 GLU A C 1
ATOM 907 O O . GLU A 1 112 ? 12.797 3.41 17.875 1 98.5 112 GLU A O 1
ATOM 912 N N . TYR A 1 113 ? 12.398 2.471 15.867 1 98.5 113 TYR A N 1
ATOM 913 C CA . TYR A 1 113 ? 10.961 2.309 16.078 1 98.5 113 TYR A CA 1
ATOM 914 C C . TYR A 1 113 ? 10.453 1.024 15.438 1 98.5 113 TYR A C 1
ATOM 916 O O . TYR A 1 113 ? 10.68 0.789 14.25 1 98.5 113 TYR A O 1
ATOM 924 N N . SER A 1 114 ? 9.75 0.155 16.172 1 98.19 114 SER A N 1
ATOM 925 C CA . SER A 1 114 ? 9.133 -1.057 15.648 1 98.19 114 SER A CA 1
ATOM 926 C C . SER A 1 114 ? 7.66 -0.824 15.305 1 98.19 114 SER A C 1
ATOM 928 O O . SER A 1 114 ? 6.871 -0.453 16.172 1 98.19 114 SER A O 1
ATOM 930 N N . THR A 1 115 ? 7.328 -1.07 14.07 1 97.06 115 THR A N 1
ATOM 931 C CA . THR A 1 115 ? 5.98 -0.794 13.586 1 97.06 115 THR A CA 1
ATOM 932 C C . THR A 1 115 ? 5.074 -2.008 13.789 1 97.06 115 THR A C 1
ATOM 934 O O . THR A 1 115 ? 5.559 -3.135 13.906 1 97.06 115 THR A O 1
ATOM 937 N N . SER A 1 116 ? 3.834 -1.812 13.758 1 94.56 116 SER A N 1
ATOM 938 C CA . SER A 1 116 ? 2.857 -2.895 13.828 1 94.56 116 SER A CA 1
ATOM 939 C C . SER A 1 116 ? 2.848 -3.721 12.547 1 94.56 116 SER A C 1
ATOM 941 O O . SER A 1 116 ? 2.283 -4.816 12.516 1 94.56 116 SER A O 1
ATOM 943 N N . PHE A 1 117 ? 3.512 -3.217 11.492 1 97.12 117 PHE A N 1
ATOM 944 C CA . PHE A 1 117 ? 3.635 -3.918 10.219 1 97.12 117 PHE A CA 1
ATOM 945 C C . PHE A 1 117 ? 4.637 -5.062 10.32 1 97.12 117 PHE A C 1
ATOM 947 O O . PHE A 1 117 ? 4.707 -5.914 9.438 1 97.12 117 PHE A O 1
ATOM 954 N N . GLY A 1 118 ? 5.438 -5.152 11.414 1 96.12 118 GLY A N 1
ATOM 955 C CA . GLY A 1 118 ? 6.492 -6.133 11.609 1 96.12 118 GLY A CA 1
ATOM 956 C C . GLY A 1 118 ? 7.84 -5.676 11.086 1 96.12 118 GLY A C 1
ATOM 957 O O . GLY A 1 118 ? 8.727 -6.496 10.844 1 96.12 118 GLY A O 1
ATOM 958 N N . ILE A 1 119 ? 7.918 -4.383 10.82 1 97.56 119 ILE A N 1
ATOM 959 C CA . ILE A 1 119 ? 9.148 -3.789 10.32 1 97.56 119 ILE A CA 1
ATOM 960 C C . ILE A 1 119 ? 9.734 -2.844 11.367 1 97.56 119 ILE A C 1
ATOM 962 O O . ILE A 1 119 ? 9.023 -1.992 11.906 1 97.56 119 ILE A O 1
ATOM 966 N N . THR A 1 120 ? 10.977 -3.012 11.703 1 98.12 120 THR A N 1
ATOM 967 C CA . THR A 1 120 ? 11.688 -2.078 12.57 1 98.12 120 THR A CA 1
ATOM 968 C C . THR A 1 120 ? 12.484 -1.071 11.742 1 98.12 120 THR A C 1
ATOM 970 O O . THR A 1 120 ? 13.305 -1.456 10.906 1 98.12 120 THR A O 1
ATOM 973 N N . VAL A 1 121 ? 12.18 0.214 11.945 1 98.06 121 VAL A N 1
ATOM 974 C CA . VAL A 1 121 ? 12.898 1.277 11.25 1 98.06 121 VAL A CA 1
ATOM 975 C C . VAL A 1 121 ? 14.023 1.804 12.133 1 98.06 121 VAL A C 1
ATOM 977 O O . VAL A 1 121 ? 13.797 2.18 13.289 1 98.06 121 VAL A O 1
ATOM 980 N N . LYS A 1 122 ? 15.25 1.831 11.602 1 98.06 122 LYS A N 1
ATOM 981 C CA . LYS A 1 122 ? 16.422 2.141 12.43 1 98.06 122 LYS A CA 1
ATOM 982 C C . LYS A 1 122 ? 17.188 3.336 11.867 1 98.06 122 LYS A C 1
ATOM 984 O O . LYS A 1 122 ? 18.172 3.773 12.461 1 98.06 122 LYS A O 1
ATOM 989 N N . SER A 1 123 ? 16.828 3.816 10.758 1 98.06 123 SER A N 1
ATOM 990 C CA . SER A 1 123 ? 17.5 4.922 10.07 1 98.06 123 SER A CA 1
ATOM 991 C C . SER A 1 123 ? 16.516 5.695 9.195 1 98.06 123 SER A C 1
ATOM 993 O O . SER A 1 123 ? 15.398 5.242 8.953 1 98.06 123 SER A O 1
ATOM 995 N N . ILE A 1 124 ? 16.984 6.844 8.758 1 98.25 124 ILE A N 1
ATOM 996 C CA . ILE A 1 124 ? 16.156 7.629 7.844 1 98.25 124 ILE A CA 1
ATOM 997 C C . ILE A 1 124 ? 15.898 6.836 6.566 1 98.25 124 ILE A C 1
ATOM 999 O O . ILE A 1 124 ? 14.82 6.934 5.977 1 98.25 124 ILE A O 1
ATOM 1003 N N . HIS A 1 125 ? 16.844 6.016 6.191 1 96.94 125 HIS A N 1
ATOM 1004 C CA . HIS A 1 125 ? 16.656 5.18 5.012 1 96.94 125 HIS A CA 1
ATOM 1005 C C . HIS A 1 125 ? 15.531 4.18 5.223 1 96.94 125 HIS A C 1
ATOM 1007 O O . HIS A 1 125 ? 14.641 4.059 4.375 1 96.94 125 HIS A O 1
ATOM 1013 N N . ASP A 1 126 ? 15.539 3.525 6.387 1 97.12 126 ASP A N 1
ATOM 1014 C CA . ASP A 1 126 ? 14.461 2.596 6.715 1 97.12 126 ASP A CA 1
ATOM 1015 C C . ASP A 1 126 ? 13.117 3.309 6.754 1 97.12 126 ASP A C 1
ATOM 1017 O O . ASP A 1 126 ? 12.109 2.773 6.281 1 97.12 126 ASP A O 1
ATOM 1021 N N . ALA A 1 127 ? 13.133 4.488 7.309 1 97.94 127 ALA A N 1
ATOM 1022 C CA . ALA A 1 127 ? 11.898 5.246 7.48 1 97.94 127 ALA A CA 1
ATOM 1023 C C . ALA A 1 127 ? 11.297 5.625 6.129 1 97.94 127 ALA A C 1
ATOM 1025 O O . ALA A 1 127 ? 10.086 5.531 5.934 1 97.94 127 ALA A O 1
ATOM 1026 N N . VAL A 1 128 ? 12.164 6.031 5.184 1 97.75 128 VAL A N 1
ATOM 1027 C CA . VAL A 1 128 ? 11.703 6.41 3.854 1 97.75 128 VAL A CA 1
ATOM 1028 C C . VAL A 1 128 ? 11.094 5.199 3.152 1 97.75 128 VAL A C 1
ATOM 1030 O O . VAL A 1 128 ? 10.016 5.297 2.564 1 97.75 128 VAL A O 1
ATOM 1033 N N . GLU A 1 129 ? 11.719 4.109 3.273 1 96.62 129 GLU A N 1
ATOM 1034 C CA . GLU A 1 129 ? 11.227 2.895 2.639 1 96.62 129 GLU A CA 1
ATOM 1035 C C . GLU A 1 129 ? 9.891 2.461 3.242 1 96.62 129 GLU A C 1
ATOM 1037 O O . GLU A 1 129 ? 8.93 2.197 2.514 1 96.62 129 GLU A O 1
ATOM 1042 N N . PHE A 1 130 ? 9.867 2.453 4.535 1 97.94 130 PHE A N 1
ATOM 1043 C CA . PHE A 1 130 ? 8.648 2 5.191 1 97.94 130 PHE A CA 1
ATOM 1044 C C . PHE A 1 130 ? 7.508 2.98 4.953 1 97.94 130 PHE A C 1
ATOM 1046 O O . PHE A 1 130 ? 6.359 2.574 4.77 1 97.94 130 PHE A O 1
ATOM 1053 N N . ASN A 1 131 ? 7.82 4.203 5.035 1 98.25 131 ASN A N 1
ATOM 1054 C CA . ASN A 1 131 ? 6.785 5.207 4.809 1 98.25 131 ASN A CA 1
ATOM 1055 C C . ASN A 1 131 ? 6.117 5.031 3.449 1 98.25 131 ASN A C 1
ATOM 1057 O O . ASN A 1 131 ? 4.906 5.219 3.32 1 98.25 131 ASN A O 1
ATOM 1061 N N . GLY A 1 132 ? 6.949 4.762 2.41 1 98 132 GLY A N 1
ATOM 1062 C CA . GLY A 1 132 ? 6.371 4.516 1.098 1 98 132 GLY A CA 1
ATOM 1063 C C . GLY A 1 132 ? 5.363 3.383 1.094 1 98 132 GLY A C 1
ATOM 1064 O O . GLY A 1 132 ? 4.285 3.508 0.509 1 98 132 GLY A O 1
ATOM 1065 N N . LEU A 1 133 ? 5.684 2.305 1.775 1 98.19 133 LEU A N 1
ATOM 1066 C CA . LEU A 1 133 ? 4.789 1.159 1.901 1 98.19 133 LEU A CA 1
ATOM 1067 C C . LEU A 1 133 ? 3.523 1.541 2.66 1 98.19 133 LEU A C 1
ATOM 1069 O O . LEU A 1 133 ? 2.416 1.194 2.244 1 98.19 133 LEU A O 1
ATOM 1073 N N . HIS A 1 134 ? 3.715 2.238 3.746 1 98.81 134 HIS A N 1
ATOM 1074 C CA . HIS A 1 134 ? 2.615 2.664 4.605 1 98.81 134 HIS A CA 1
ATOM 1075 C C . HIS A 1 134 ? 1.622 3.531 3.838 1 98.81 134 HIS A C 1
ATOM 1077 O O . HIS A 1 134 ? 0.411 3.312 3.916 1 98.81 134 HIS A O 1
ATOM 1083 N N . GLU A 1 135 ? 2.121 4.48 3.088 1 98.75 135 GLU A N 1
ATOM 1084 C CA . GLU A 1 135 ? 1.233 5.371 2.348 1 98.75 135 GLU A CA 1
ATOM 1085 C C . GLU A 1 135 ? 0.489 4.621 1.248 1 98.75 135 GLU A C 1
ATOM 1087 O O . GLU A 1 135 ? -0.7 4.855 1.022 1 98.75 135 GLU A O 1
ATOM 1092 N N . ALA A 1 136 ? 1.209 3.699 0.583 1 98.81 136 ALA A N 1
ATOM 1093 C CA . ALA A 1 136 ? 0.549 2.891 -0.438 1 98.81 136 ALA A CA 1
ATOM 1094 C C . ALA A 1 136 ? -0.57 2.049 0.167 1 98.81 136 ALA A C 1
ATOM 1096 O O . ALA A 1 136 ? -1.648 1.925 -0.419 1 98.81 136 ALA A O 1
ATOM 1097 N N . MET A 1 137 ? -0.307 1.504 1.298 1 98.88 137 MET A N 1
ATOM 1098 C CA . MET A 1 137 ? -1.315 0.699 1.981 1 98.88 137 MET A CA 1
ATOM 1099 C C . MET A 1 137 ? -2.559 1.526 2.285 1 98.88 137 MET A C 1
ATOM 1101 O O . MET A 1 137 ? -3.682 1.075 2.055 1 98.88 137 MET A O 1
ATOM 1105 N N . HIS A 1 138 ? -2.367 2.723 2.775 1 98.94 138 HIS A N 1
ATOM 1106 C CA . HIS A 1 138 ? -3.51 3.564 3.113 1 98.94 138 HIS A CA 1
ATOM 1107 C C . HIS A 1 138 ? -4.203 4.082 1.856 1 98.94 138 HIS A C 1
ATOM 1109 O O . HIS A 1 138 ? -5.418 4.277 1.851 1 98.94 138 HIS A O 1
ATOM 1115 N N . LEU A 1 139 ? -3.416 4.301 0.771 1 98.94 139 LEU A N 1
ATOM 1116 C CA . LEU A 1 139 ? -4.07 4.613 -0.496 1 98.94 139 LEU A CA 1
ATOM 1117 C C . LEU A 1 139 ? -4.984 3.475 -0.93 1 98.94 139 LEU A C 1
ATOM 1119 O O . LEU A 1 139 ? -6.137 3.707 -1.305 1 98.94 139 LEU A O 1
ATOM 1123 N N . GLY A 1 140 ? -4.461 2.232 -0.889 1 98.88 140 GLY A N 1
ATOM 1124 C CA . GLY A 1 140 ? -5.293 1.08 -1.195 1 98.88 140 GLY A CA 1
ATOM 1125 C C . GLY A 1 140 ? -6.551 1.011 -0.35 1 98.88 140 GLY A C 1
ATOM 1126 O O . GLY A 1 140 ? -7.637 0.739 -0.865 1 98.88 140 GLY A O 1
ATOM 1127 N N . TYR A 1 141 ? -6.355 1.267 0.913 1 98.94 141 TYR A N 1
ATOM 1128 C CA . TYR A 1 141 ? -7.484 1.26 1.839 1 98.94 141 TYR A CA 1
ATOM 1129 C C . TYR A 1 141 ? -8.531 2.289 1.432 1 98.94 141 TYR A C 1
ATOM 1131 O O . TYR A 1 141 ? -9.727 1.988 1.402 1 98.94 141 TYR A O 1
ATOM 1139 N N . ALA A 1 142 ? -8.109 3.438 1.068 1 98.88 142 ALA A N 1
ATOM 1140 C CA . ALA A 1 142 ? -9.016 4.52 0.685 1 98.88 142 ALA A CA 1
ATOM 1141 C C . ALA A 1 142 ? -9.695 4.223 -0.647 1 98.88 142 ALA A C 1
ATOM 1143 O O . ALA A 1 142 ? -10.867 4.562 -0.842 1 98.88 142 ALA A O 1
ATOM 1144 N N . LEU A 1 143 ? -8.953 3.631 -1.59 1 98.81 143 LEU A N 1
ATOM 1145 C CA . LEU A 1 143 ? -9.555 3.211 -2.852 1 98.81 143 LEU A CA 1
ATOM 1146 C C . LEU A 1 143 ? -10.703 2.232 -2.607 1 98.81 143 LEU A C 1
ATOM 1148 O O . LEU A 1 143 ? -11.75 2.322 -3.25 1 98.81 143 LEU A O 1
ATOM 1152 N N . ALA A 1 144 ? -10.469 1.346 -1.67 1 98.69 144 ALA A N 1
ATOM 1153 C CA . ALA A 1 144 ? -11.508 0.384 -1.314 1 98.69 144 ALA A CA 1
ATOM 1154 C C . ALA A 1 144 ? -12.688 1.076 -0.627 1 98.69 144 ALA A C 1
ATOM 1156 O O . ALA A 1 144 ? -13.844 0.725 -0.861 1 98.69 144 ALA A O 1
ATOM 1157 N N . GLN A 1 145 ? -12.414 2.037 0.26 1 98.69 145 GLN A N 1
ATOM 1158 C CA . GLN A 1 145 ? -13.484 2.797 0.89 1 98.69 145 GLN A CA 1
ATOM 1159 C C . GLN A 1 145 ? -14.383 3.459 -0.156 1 98.69 145 GLN A C 1
ATOM 1161 O O . GLN A 1 145 ? -15.602 3.508 0.005 1 98.69 145 GLN A O 1
ATOM 1166 N N . ARG A 1 146 ? -13.742 3.979 -1.194 1 98.5 146 ARG A N 1
ATOM 1167 C CA . ARG A 1 146 ? -14.516 4.586 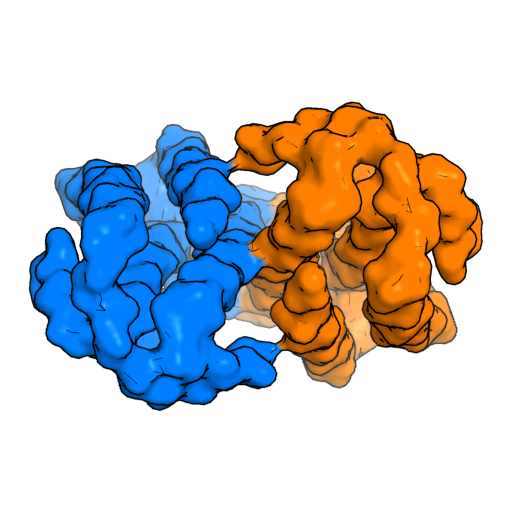-2.273 1 98.5 146 ARG A CA 1
ATOM 1168 C C . ARG A 1 146 ? -15.523 3.598 -2.85 1 98.5 146 ARG A C 1
ATOM 1170 O O . ARG A 1 146 ? -16.672 3.963 -3.129 1 98.5 146 ARG A O 1
ATOM 1177 N N . ARG A 1 147 ? -15.133 2.33 -3.021 1 97.94 147 ARG A N 1
ATOM 1178 C CA . ARG A 1 147 ? -16.031 1.29 -3.514 1 97.94 147 ARG A CA 1
ATOM 1179 C C . ARG A 1 147 ? -17.172 1.04 -2.533 1 97.94 147 ARG A C 1
ATOM 1181 O O . ARG A 1 147 ? -18.312 0.832 -2.941 1 97.94 147 ARG A O 1
ATOM 1188 N N . ALA A 1 148 ? -16.812 1.086 -1.288 1 97.31 148 ALA A N 1
ATOM 1189 C CA . ALA A 1 148 ? -17.797 0.818 -0.244 1 97.31 148 ALA A CA 1
ATOM 1190 C C . ALA A 1 148 ? -18.844 1.931 -0.174 1 97.31 148 ALA A C 1
ATOM 1192 O O . ALA A 1 148 ? -19.953 1.718 0.308 1 97.31 148 ALA A O 1
ATOM 1193 N N . LEU A 1 149 ? -18.453 3.109 -0.598 1 96.38 149 LEU A N 1
ATOM 1194 C CA . LEU A 1 149 ? -19.375 4.234 -0.615 1 96.38 149 LEU A CA 1
ATOM 1195 C C . LEU A 1 149 ? -20.422 4.059 -1.709 1 96.38 149 LEU A C 1
ATOM 1197 O O . LEU A 1 149 ? -21.531 4.617 -1.621 1 96.38 149 LEU A O 1
ATOM 1201 N N . LYS A 1 150 ? -20.094 3.439 -2.855 1 87.31 150 LYS A N 1
ATOM 1202 C CA . LYS A 1 150 ? -20.984 3.273 -3.998 1 87.31 150 LYS A CA 1
ATOM 1203 C C . LYS A 1 150 ? -21.984 2.143 -3.758 1 87.31 150 LYS A C 1
ATOM 1205 O O . LYS A 1 150 ? -23.062 2.123 -4.355 1 87.31 150 LYS A O 1
ATOM 1210 N N . GLY A 1 151 ? -21.797 1.305 -2.83 1 78.12 151 GLY A N 1
ATOM 1211 C CA . GLY A 1 151 ? -22.734 0.234 -2.537 1 78.12 151 GLY A CA 1
ATOM 1212 C C . GLY A 1 151 ? -22.891 -0.75 -3.68 1 78.12 151 GLY A C 1
ATOM 1213 O O . GLY A 1 151 ? -22.625 -0.419 -4.836 1 78.12 151 GLY A O 1
ATOM 1214 N N . MET B 1 1 ? 19.312 -4.773 -2.754 1 85.75 1 MET B N 1
ATOM 1215 C CA . MET B 1 1 ? 17.859 -4.566 -2.805 1 85.75 1 MET B CA 1
ATOM 1216 C C . MET B 1 1 ? 17.188 -5.219 -1.609 1 85.75 1 MET B C 1
ATOM 1218 O O . MET B 1 1 ? 17.562 -6.312 -1.188 1 85.75 1 MET B O 1
ATOM 1222 N N . ASN B 1 2 ? 16.297 -4.387 -0.981 1 88.38 2 ASN B N 1
ATOM 1223 C CA . ASN B 1 2 ? 15.648 -4.867 0.236 1 88.38 2 ASN B CA 1
ATOM 1224 C C . ASN B 1 2 ? 14.25 -5.402 -0.045 1 88.38 2 ASN B C 1
ATOM 1226 O O . ASN B 1 2 ? 13.352 -4.648 -0.423 1 88.38 2 ASN B O 1
ATOM 1230 N N . ILE B 1 3 ? 14.102 -6.781 0.114 1 94.62 3 ILE B N 1
ATOM 1231 C CA . ILE B 1 3 ? 12.781 -7.328 -0.188 1 94.62 3 ILE B CA 1
ATOM 1232 C C . ILE B 1 3 ? 12.047 -7.664 1.111 1 94.62 3 ILE B C 1
ATOM 1234 O O . ILE B 1 3 ? 10.961 -8.234 1.088 1 94.62 3 ILE B O 1
ATOM 1238 N N . HIS B 1 4 ? 12.656 -7.301 2.232 1 95 4 HIS B N 1
ATOM 1239 C CA . HIS B 1 4 ? 12.07 -7.582 3.539 1 95 4 HIS B CA 1
ATOM 1240 C C . HIS B 1 4 ? 10.672 -6.996 3.654 1 95 4 HIS B C 1
ATOM 1242 O O . HIS B 1 4 ? 9.75 -7.672 4.113 1 95 4 HIS B O 1
ATOM 1248 N N . PRO B 1 5 ? 10.469 -5.758 3.166 1 94.88 5 PRO B N 1
ATOM 1249 C CA . PRO B 1 5 ? 9.117 -5.203 3.271 1 94.88 5 PRO B CA 1
ATOM 1250 C C . PRO B 1 5 ? 8.078 -6.027 2.514 1 94.88 5 PRO B C 1
ATOM 1252 O O . PRO B 1 5 ? 6.945 -6.176 2.977 1 94.88 5 PRO B O 1
ATOM 1255 N N . VAL B 1 6 ? 8.469 -6.566 1.381 1 97.88 6 VAL B N 1
ATOM 1256 C CA . VAL B 1 6 ? 7.543 -7.379 0.593 1 97.88 6 VAL B CA 1
ATOM 1257 C C . VAL B 1 6 ? 7.227 -8.672 1.337 1 97.88 6 VAL B C 1
ATOM 1259 O O . VAL B 1 6 ? 6.082 -9.125 1.348 1 97.88 6 VAL B O 1
ATOM 1262 N N . ILE B 1 7 ? 8.25 -9.242 1.983 1 98.31 7 ILE B N 1
ATOM 1263 C CA . ILE B 1 7 ? 8.047 -10.453 2.775 1 98.31 7 ILE B CA 1
ATOM 1264 C C . ILE B 1 7 ? 7.047 -10.172 3.895 1 98.31 7 ILE B C 1
ATOM 1266 O O . ILE B 1 7 ? 6.102 -10.938 4.102 1 98.31 7 ILE B O 1
ATOM 1270 N N . LYS B 1 8 ? 7.199 -9.078 4.566 1 98.44 8 LYS B N 1
ATOM 1271 C CA . LYS B 1 8 ? 6.289 -8.711 5.648 1 98.44 8 LYS B CA 1
ATOM 1272 C C . LYS B 1 8 ? 4.883 -8.445 5.121 1 98.44 8 LYS B C 1
ATOM 1274 O O . LYS B 1 8 ? 3.895 -8.781 5.773 1 98.44 8 LYS B O 1
ATOM 1279 N N . THR B 1 9 ? 4.801 -7.812 3.941 1 98.81 9 THR B N 1
ATOM 1280 C CA . THR B 1 9 ? 3.496 -7.578 3.33 1 98.81 9 THR B CA 1
ATOM 1281 C C . THR B 1 9 ? 2.785 -8.898 3.053 1 98.81 9 THR B C 1
ATOM 1283 O O . THR B 1 9 ? 1.601 -9.047 3.361 1 98.81 9 THR B O 1
ATOM 1286 N N . ARG B 1 10 ? 3.521 -9.914 2.5 1 98.88 10 ARG B N 1
ATOM 1287 C CA . ARG B 1 10 ? 2.943 -11.219 2.203 1 98.88 10 ARG B CA 1
ATOM 1288 C C . ARG B 1 10 ? 2.531 -11.938 3.482 1 98.88 10 ARG B C 1
ATOM 1290 O O . ARG B 1 10 ? 1.483 -12.586 3.525 1 98.88 10 ARG B O 1
ATOM 1297 N N . GLU B 1 11 ? 3.352 -11.789 4.48 1 98.88 11 GLU B N 1
ATOM 1298 C CA . GLU B 1 11 ? 2.996 -12.383 5.766 1 98.88 11 GLU B CA 1
ATOM 1299 C C . GLU B 1 11 ? 1.724 -11.758 6.332 1 98.88 11 GLU B C 1
ATOM 1301 O O . GLU B 1 11 ? 0.849 -12.469 6.836 1 98.88 11 GLU B O 1
ATOM 1306 N N . ASN B 1 12 ? 1.634 -10.469 6.281 1 98.88 12 ASN B N 1
ATOM 1307 C CA . ASN B 1 12 ? 0.438 -9.781 6.754 1 98.88 12 ASN B CA 1
ATOM 1308 C C . ASN B 1 12 ? -0.796 -10.18 5.953 1 98.88 12 ASN B C 1
ATOM 1310 O O . ASN B 1 12 ? -1.885 -10.328 6.512 1 98.88 12 ASN B O 1
ATOM 1314 N N . PHE B 1 13 ? -0.611 -10.312 4.633 1 98.94 13 PHE B N 1
ATOM 1315 C CA . PHE B 1 13 ? -1.716 -10.727 3.777 1 98.94 13 PHE B CA 1
ATOM 1316 C C . PHE B 1 13 ? -2.191 -12.125 4.152 1 98.94 13 PHE B C 1
ATOM 1318 O O . PHE B 1 13 ? -3.396 -12.375 4.242 1 98.94 13 PHE B O 1
ATOM 1325 N N . ILE B 1 14 ? -1.245 -13.039 4.391 1 98.94 14 ILE B N 1
ATOM 1326 C CA . ILE B 1 14 ? -1.571 -14.398 4.785 1 98.94 14 ILE B CA 1
ATOM 1327 C C . ILE B 1 14 ? -2.291 -14.391 6.129 1 98.94 14 ILE B C 1
ATOM 1329 O O . ILE B 1 14 ? -3.266 -15.125 6.324 1 98.94 14 ILE B O 1
ATOM 1333 N N . ASN B 1 15 ? -1.855 -13.562 7.094 1 98.81 15 ASN B N 1
ATOM 1334 C CA . ASN B 1 15 ? -2.531 -13.438 8.383 1 98.81 15 ASN B CA 1
ATOM 1335 C C . ASN B 1 15 ? -3.979 -12.977 8.211 1 98.81 15 ASN B C 1
ATOM 1337 O O . ASN B 1 15 ? -4.879 -13.492 8.883 1 98.81 15 ASN B O 1
ATOM 1341 N N . LEU B 1 16 ? -4.18 -12.016 7.352 1 98.81 16 LEU B N 1
ATOM 1342 C CA . LEU B 1 16 ? -5.531 -11.562 7.051 1 98.81 16 LEU B CA 1
ATOM 1343 C C . LEU B 1 16 ? -6.395 -12.719 6.559 1 98.81 16 LEU B C 1
ATOM 1345 O O . LEU B 1 16 ? -7.512 -12.922 7.047 1 98.81 16 LEU B O 1
ATOM 1349 N N . ILE B 1 17 ? -5.871 -13.453 5.602 1 98.88 17 ILE B N 1
ATOM 1350 C CA . ILE B 1 17 ? -6.605 -14.562 4.992 1 98.88 17 ILE B CA 1
ATOM 1351 C C . ILE B 1 17 ? -6.891 -15.633 6.039 1 98.88 17 ILE B C 1
ATOM 1353 O O . ILE B 1 17 ? -7.984 -16.203 6.074 1 98.88 17 ILE B O 1
ATOM 1357 N N . ASN B 1 18 ? -5.898 -15.867 6.938 1 98.69 18 ASN B N 1
ATOM 1358 C CA . ASN B 1 18 ? -6.047 -16.891 7.965 1 98.69 18 ASN B CA 1
ATOM 1359 C C . ASN B 1 18 ? -7.133 -16.516 8.977 1 98.69 18 ASN B C 1
ATOM 1361 O O . ASN B 1 18 ? -7.668 -17.391 9.664 1 98.69 18 ASN B O 1
ATOM 1365 N N . ASP B 1 19 ? -7.5 -15.289 9.086 1 98.31 19 ASP B N 1
ATOM 1366 C CA . ASP B 1 19 ? -8.5 -14.805 10.031 1 98.31 19 ASP B CA 1
ATOM 1367 C C . ASP B 1 19 ? -9.898 -14.875 9.438 1 98.31 19 ASP B C 1
ATOM 1369 O O . ASP B 1 19 ? -10.883 -14.539 10.102 1 98.31 19 ASP B O 1
ATOM 1373 N N . LEU B 1 20 ? -9.992 -15.344 8.219 1 98.62 20 LEU B N 1
ATOM 1374 C CA . LEU B 1 20 ? -11.266 -15.336 7.512 1 98.62 20 LEU B CA 1
ATOM 1375 C C . LEU B 1 20 ? -11.656 -16.75 7.07 1 98.62 20 LEU B C 1
ATOM 1377 O O . LEU B 1 20 ? -10.781 -17.594 6.875 1 98.62 20 LEU B O 1
ATOM 1381 N N . SER B 1 21 ? -12.977 -16.984 6.941 1 98.62 21 SER B N 1
ATOM 1382 C CA . SER B 1 21 ? -13.43 -18.234 6.332 1 98.62 21 SER B CA 1
ATOM 1383 C C . SER B 1 21 ? -13.195 -18.219 4.828 1 98.62 21 SER B C 1
ATOM 1385 O O . SER B 1 21 ? -12.992 -17.172 4.227 1 98.62 21 SER B O 1
ATOM 1387 N N . LEU B 1 22 ? -13.18 -19.453 4.277 1 98.69 22 LEU B N 1
ATOM 1388 C CA . LEU B 1 22 ? -13.047 -19.562 2.83 1 98.69 22 LEU B CA 1
ATOM 1389 C C . LEU B 1 22 ? -14.148 -18.781 2.123 1 98.69 22 LEU B C 1
ATOM 1391 O O . LEU B 1 22 ? -13.906 -18.172 1.081 1 98.69 22 LEU B O 1
ATOM 1395 N N . GLU B 1 23 ? -15.352 -18.812 2.668 1 98.44 23 GLU B N 1
ATOM 1396 C CA . GLU B 1 23 ? -16.469 -18.062 2.107 1 98.44 23 GLU B CA 1
ATOM 1397 C C . GLU B 1 23 ? -16.188 -16.562 2.113 1 98.44 23 GLU B C 1
ATOM 1399 O O . GLU B 1 23 ? -16.422 -15.875 1.112 1 98.44 23 GLU B O 1
ATOM 1404 N N . GLU B 1 24 ? -15.68 -16.016 3.16 1 98.69 24 GLU B N 1
ATOM 1405 C CA . GLU B 1 24 ? -15.375 -14.594 3.283 1 98.69 24 GLU B CA 1
ATOM 1406 C C . GLU B 1 24 ? -14.289 -14.172 2.305 1 98.69 24 GLU B C 1
ATOM 1408 O O . GLU B 1 24 ? -14.367 -13.102 1.694 1 98.69 24 GLU B O 1
ATOM 1413 N N . VAL B 1 25 ? -13.281 -15 2.146 1 98.81 25 VAL B N 1
ATOM 1414 C CA . VAL B 1 25 ? -12.156 -14.695 1.267 1 98.81 25 VAL B CA 1
ATOM 1415 C C . VAL B 1 25 ? -12.633 -14.633 -0.182 1 98.81 25 VAL B C 1
ATOM 1417 O O . VAL B 1 25 ? -12.102 -13.867 -0.986 1 98.81 25 VAL B O 1
ATOM 1420 N N . ASN B 1 26 ? -13.734 -15.367 -0.456 1 98.81 26 ASN B N 1
ATOM 1421 C CA . ASN B 1 26 ? -14.266 -15.461 -1.812 1 98.81 26 ASN B CA 1
ATOM 1422 C C . ASN B 1 26 ? -15.375 -14.438 -2.055 1 98.81 26 ASN B C 1
ATOM 1424 O O . ASN B 1 26 ? -15.758 -14.195 -3.199 1 98.81 26 ASN B O 1
ATOM 1428 N N . ARG B 1 27 ? -15.984 -13.852 -1.019 1 98.56 27 ARG B N 1
ATOM 1429 C CA . ARG B 1 27 ? -17.141 -12.961 -1.156 1 98.56 27 ARG B CA 1
ATOM 1430 C C . ARG B 1 27 ? -16.719 -11.609 -1.716 1 98.56 27 ARG B C 1
ATOM 1432 O O . ARG B 1 27 ? -15.703 -11.047 -1.304 1 98.56 27 ARG B O 1
ATOM 1439 N N . ILE B 1 28 ? -17.406 -11.125 -2.668 1 98.31 28 ILE B N 1
ATOM 1440 C CA . ILE B 1 28 ? -17.234 -9.773 -3.193 1 98.31 28 ILE B CA 1
ATOM 1441 C C . ILE B 1 28 ? -18.219 -8.828 -2.521 1 98.31 28 ILE B C 1
ATOM 1443 O O . ILE B 1 28 ? -19.438 -8.93 -2.732 1 98.31 28 ILE B O 1
ATOM 1447 N N . PRO B 1 29 ? -17.719 -7.953 -1.679 1 97.31 29 PRO B N 1
ATOM 1448 C CA . PRO B 1 29 ? -18.656 -7.051 -1.005 1 97.31 29 PRO B CA 1
ATOM 1449 C C . PRO B 1 29 ? -19.391 -6.133 -1.977 1 97.31 29 PRO B C 1
ATOM 1451 O O . PRO B 1 29 ? -18.922 -5.902 -3.092 1 97.31 29 PRO B O 1
ATOM 1454 N N . PRO B 1 30 ? -20.609 -5.641 -1.549 1 95.56 30 PRO B N 1
ATOM 1455 C CA . PRO B 1 30 ? -21.297 -4.684 -2.406 1 95.56 30 PRO B CA 1
ATOM 1456 C C . PRO B 1 30 ? -20.422 -3.518 -2.838 1 95.56 30 PRO B C 1
ATOM 1458 O O . PRO B 1 30 ? -19.672 -2.975 -2.023 1 95.56 30 PRO B O 1
ATOM 1461 N N . GLY B 1 31 ? -20.391 -3.201 -4.113 1 96.19 31 GLY B N 1
ATOM 1462 C CA . GLY B 1 31 ? -19.641 -2.08 -4.656 1 96.19 31 GLY B CA 1
ATOM 1463 C C . GLY B 1 31 ? -18.297 -2.477 -5.207 1 96.19 31 GLY B C 1
ATOM 1464 O O . GLY B 1 31 ? -17.672 -1.717 -5.949 1 96.19 31 GLY B O 1
ATOM 1465 N N . PHE B 1 32 ? -17.812 -3.633 -4.805 1 98 32 PHE B N 1
ATOM 1466 C CA . PHE B 1 32 ? -16.5 -4.105 -5.223 1 98 32 PHE B CA 1
ATOM 1467 C C . PHE B 1 32 ? -16.609 -4.996 -6.453 1 98 32 PHE B C 1
ATOM 1469 O O . PHE B 1 32 ? -17.672 -5.566 -6.719 1 98 32 PHE B O 1
ATOM 1476 N N . ASN B 1 33 ? -15.516 -5.137 -7.18 1 97.25 33 ASN B N 1
ATOM 1477 C CA . ASN B 1 33 ? -15.5 -5.973 -8.375 1 97.25 33 ASN B CA 1
ATOM 1478 C C . ASN B 1 33 ? -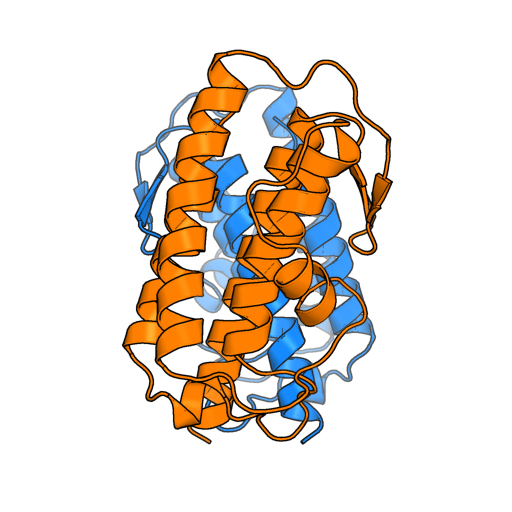14.625 -7.211 -8.18 1 97.25 33 ASN B C 1
ATOM 1480 O O . ASN B 1 33 ? -14.508 -8.039 -9.086 1 97.25 33 ASN B O 1
ATOM 1484 N N . ASN B 1 34 ? -13.953 -7.242 -7.066 1 98.56 34 ASN B N 1
ATOM 1485 C CA . ASN B 1 34 ? -13.094 -8.383 -6.746 1 98.56 34 ASN B CA 1
ATOM 1486 C C . ASN B 1 34 ? -13.148 -8.719 -5.258 1 98.56 34 ASN B C 1
ATOM 1488 O O . ASN B 1 34 ? -13.945 -8.148 -4.516 1 98.56 34 ASN B O 1
ATOM 1492 N N . ASN B 1 35 ? -12.461 -9.789 -4.859 1 98.81 35 ASN B N 1
ATOM 1493 C CA . ASN B 1 35 ? -12.445 -10.258 -3.477 1 98.81 35 ASN B CA 1
ATOM 1494 C C . ASN B 1 35 ? -11.023 -10.398 -2.947 1 98.81 35 ASN B C 1
ATOM 1496 O O . ASN B 1 35 ? -10.062 -10.117 -3.662 1 98.81 35 ASN B O 1
ATOM 1500 N N . ILE B 1 36 ? -10.906 -10.719 -1.729 1 98.94 36 ILE B N 1
ATOM 1501 C CA . ILE B 1 36 ? -9.625 -10.789 -1.047 1 98.94 36 ILE B CA 1
ATOM 1502 C C . ILE B 1 36 ? -8.75 -11.867 -1.691 1 98.94 36 ILE B C 1
ATOM 1504 O O . ILE B 1 36 ? -7.551 -11.672 -1.885 1 98.94 36 ILE B O 1
ATOM 1508 N N . ALA B 1 37 ? -9.367 -13.023 -2.105 1 98.88 37 ALA B N 1
ATOM 1509 C CA . ALA B 1 37 ? -8.617 -14.094 -2.758 1 98.88 37 ALA B CA 1
ATOM 1510 C C . ALA B 1 37 ? -7.961 -13.602 -4.043 1 98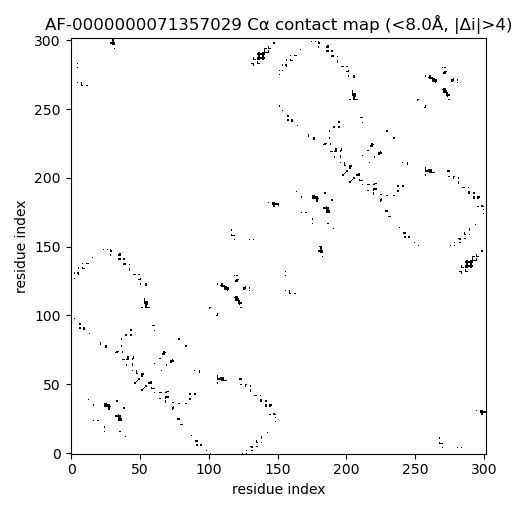.88 37 ALA B C 1
ATOM 1512 O O . ALA B 1 37 ? -6.789 -13.883 -4.297 1 98.88 37 ALA B O 1
ATOM 1513 N N . TRP B 1 38 ? -8.719 -12.906 -4.836 1 98.94 38 TRP B N 1
ATOM 1514 C CA . TRP B 1 38 ? -8.195 -12.398 -6.098 1 98.94 38 TRP B CA 1
ATOM 1515 C C . TRP B 1 38 ? -7.047 -11.422 -5.855 1 98.94 38 TRP B C 1
ATOM 1517 O O . TRP B 1 38 ? -6.027 -11.469 -6.547 1 98.94 38 TRP B O 1
ATOM 1527 N N . ASN B 1 39 ? -7.223 -10.484 -4.898 1 98.94 39 ASN B N 1
ATOM 1528 C CA . ASN B 1 39 ? -6.16 -9.539 -4.586 1 98.94 39 ASN B CA 1
ATOM 1529 C C . ASN B 1 39 ? -4.871 -10.242 -4.191 1 98.94 39 ASN B C 1
ATOM 1531 O O . ASN B 1 39 ? -3.779 -9.82 -4.57 1 98.94 39 ASN B O 1
ATOM 1535 N N . PHE B 1 40 ? -4.973 -11.297 -3.418 1 98.94 40 PHE B N 1
ATOM 1536 C CA . PHE B 1 40 ? -3.812 -12.062 -2.979 1 98.94 40 PHE B CA 1
ATOM 1537 C C . PHE B 1 40 ? -3.119 -12.719 -4.164 1 98.94 40 PHE B C 1
ATOM 1539 O O . PHE B 1 40 ? -1.9 -12.617 -4.316 1 98.94 40 PHE B O 1
ATOM 1546 N N . GLY B 1 41 ? -3.932 -13.398 -5.035 1 98.88 41 GLY B N 1
ATOM 1547 C CA . GLY B 1 41 ? -3.363 -13.961 -6.25 1 98.88 41 GLY B CA 1
ATOM 1548 C C . GLY B 1 41 ? -2.713 -12.914 -7.145 1 98.88 41 GLY B C 1
ATOM 1549 O O . GLY B 1 41 ? -1.641 -13.156 -7.703 1 98.88 41 GLY B O 1
ATOM 1550 N N . HIS B 1 42 ? -3.334 -11.773 -7.23 1 98.94 42 HIS B N 1
ATOM 1551 C CA . HIS B 1 42 ? -2.881 -10.695 -8.102 1 98.94 42 HIS B CA 1
ATOM 1552 C C . HIS B 1 42 ? -1.497 -10.203 -7.691 1 98.94 42 HIS B C 1
ATOM 1554 O O . HIS B 1 42 ? -0.642 -9.961 -8.547 1 98.94 42 HIS B O 1
ATOM 1560 N N . ILE B 1 43 ? -1.27 -10.07 -6.391 1 98.94 43 ILE B N 1
ATOM 1561 C CA . ILE B 1 43 ? 0.024 -9.531 -5.988 1 98.94 43 ILE B CA 1
ATOM 1562 C C . ILE B 1 43 ? 1.121 -10.555 -6.262 1 98.94 43 ILE B C 1
ATOM 1564 O O . ILE B 1 43 ? 2.246 -10.188 -6.609 1 98.94 43 ILE B O 1
ATOM 1568 N N . ILE B 1 44 ? 0.858 -11.844 -6.125 1 98.88 44 ILE B N 1
ATOM 1569 C CA . ILE B 1 44 ? 1.835 -12.891 -6.402 1 98.88 44 ILE B CA 1
ATOM 1570 C C . ILE B 1 44 ? 2.199 -12.883 -7.887 1 98.88 44 ILE B C 1
ATOM 1572 O O . ILE B 1 44 ? 3.381 -12.828 -8.242 1 98.88 44 ILE B O 1
ATOM 1576 N N . VAL B 1 45 ? 1.184 -12.859 -8.695 1 98.88 45 VAL B N 1
ATOM 1577 C CA . VAL B 1 45 ? 1.374 -12.906 -10.141 1 98.88 45 VAL B CA 1
ATOM 1578 C C . VAL B 1 45 ? 2.061 -11.625 -10.609 1 98.88 45 VAL B C 1
ATOM 1580 O O . VAL B 1 45 ? 2.971 -11.672 -11.438 1 98.88 45 VAL B O 1
ATOM 1583 N N . THR B 1 46 ? 1.645 -10.5 -10.094 1 98.88 46 THR B N 1
ATOM 1584 C CA . THR B 1 46 ? 2.195 -9.219 -10.523 1 98.88 46 THR B CA 1
ATOM 1585 C C . THR B 1 46 ? 3.682 -9.133 -10.195 1 98.88 46 THR B C 1
ATOM 1587 O O . THR B 1 46 ? 4.469 -8.602 -10.984 1 98.88 46 THR B O 1
ATOM 1590 N N . GLN B 1 47 ? 4.055 -9.617 -9.016 1 98.81 47 GLN B N 1
ATOM 1591 C CA . GLN B 1 47 ? 5.477 -9.641 -8.68 1 98.81 47 GLN B CA 1
ATOM 1592 C C . GLN B 1 47 ? 6.277 -10.414 -9.719 1 98.81 47 GLN B C 1
ATOM 1594 O O . GLN B 1 47 ? 7.375 -10 -10.102 1 98.81 47 GLN B O 1
ATOM 1599 N N . GLN B 1 48 ? 5.762 -11.578 -10.211 1 98.88 48 GLN B N 1
ATOM 1600 C CA . GLN B 1 48 ? 6.422 -12.391 -11.227 1 98.88 48 GLN B CA 1
ATOM 1601 C C . GLN B 1 48 ? 6.516 -11.648 -12.555 1 98.88 48 GLN B C 1
ATOM 1603 O O . GLN B 1 48 ? 7.559 -11.664 -13.211 1 98.88 48 GLN B O 1
ATOM 1608 N N . LEU B 1 49 ? 5.488 -11 -12.859 1 98.81 49 LEU B N 1
ATOM 1609 C CA . LEU B 1 49 ? 5.465 -10.273 -14.125 1 98.81 49 LEU B CA 1
ATOM 1610 C C . LEU B 1 49 ? 6.395 -9.07 -14.078 1 98.81 49 LEU B C 1
ATOM 1612 O O . LEU B 1 49 ? 7.16 -8.836 -15.016 1 98.81 49 LEU B O 1
ATOM 1616 N N . LEU B 1 50 ? 6.418 -8.312 -13.008 1 98.69 50 LEU B N 1
ATOM 1617 C CA . LEU B 1 50 ? 7.211 -7.098 -12.875 1 98.69 50 LEU B CA 1
ATOM 1618 C C . LEU B 1 50 ? 8.695 -7.426 -12.734 1 98.69 50 LEU B C 1
ATOM 1620 O O . LEU B 1 50 ? 9.539 -6.762 -13.344 1 98.69 50 LEU B O 1
ATOM 1624 N N . CYS B 1 51 ? 9.016 -8.445 -11.969 1 98.69 51 CYS B N 1
ATOM 1625 C CA . CYS B 1 51 ? 10.414 -8.648 -11.594 1 98.69 51 CYS B CA 1
ATOM 1626 C C . CYS B 1 51 ? 11.07 -9.703 -12.477 1 98.69 51 CYS B C 1
ATOM 1628 O O . CYS B 1 51 ? 12.25 -9.586 -12.82 1 98.69 51 CYS B O 1
ATOM 1630 N N . TYR B 1 52 ? 10.344 -10.727 -12.859 1 98.81 52 TYR B N 1
ATOM 1631 C CA . TYR B 1 52 ? 10.945 -11.789 -13.656 1 98.81 52 TYR B CA 1
ATOM 1632 C C . TYR B 1 52 ? 10.695 -11.562 -15.148 1 98.81 52 TYR B C 1
ATOM 1634 O O . TYR B 1 52 ? 11.641 -11.461 -15.93 1 98.81 52 TYR B O 1
ATOM 1642 N N . ARG B 1 53 ? 9.406 -11.422 -15.508 1 98.69 53 ARG B N 1
ATOM 1643 C CA . ARG B 1 53 ? 9.078 -11.344 -16.922 1 98.69 53 ARG B CA 1
ATOM 1644 C C . ARG B 1 53 ? 9.75 -10.141 -17.578 1 98.69 53 ARG B C 1
ATOM 1646 O O . ARG B 1 53 ? 10.375 -10.266 -18.641 1 98.69 53 ARG B O 1
ATOM 1653 N N . LEU B 1 54 ? 9.633 -8.953 -17 1 98.75 54 LEU B N 1
ATOM 1654 C CA . LEU B 1 54 ? 10.203 -7.742 -17.578 1 98.75 54 LEU B CA 1
ATOM 1655 C C . LEU B 1 54 ? 11.727 -7.82 -17.625 1 98.75 54 LEU B C 1
ATOM 1657 O O . LEU B 1 54 ? 12.375 -7.062 -18.359 1 98.75 54 LEU B O 1
ATOM 1661 N N . ALA B 1 55 ? 12.281 -8.758 -16.828 1 98.62 55 ALA B N 1
ATOM 1662 C CA . ALA B 1 55 ? 13.734 -8.945 -16.828 1 98.62 55 ALA B CA 1
ATOM 1663 C C . ALA B 1 55 ? 14.141 -10.109 -17.719 1 98.62 55 ALA B C 1
ATOM 1665 O O . ALA B 1 55 ? 15.289 -10.555 -17.688 1 98.62 55 ALA B O 1
ATOM 1666 N N . GLY B 1 56 ? 13.203 -10.641 -18.469 1 98.25 56 GLY B N 1
ATOM 1667 C CA . GLY B 1 56 ? 13.492 -11.703 -19.422 1 98.25 56 GLY B CA 1
ATOM 1668 C C . GLY B 1 56 ? 13.695 -13.055 -18.75 1 98.25 56 GLY B C 1
ATOM 1669 O O . GLY B 1 56 ? 14.344 -13.938 -19.328 1 98.25 56 GLY B O 1
ATOM 1670 N N . GLN B 1 57 ? 13.289 -13.25 -17.562 1 98.5 57 GLN B N 1
ATOM 1671 C CA . GLN B 1 57 ? 13.445 -14.5 -16.828 1 98.5 57 GLN B CA 1
ATOM 1672 C C . GLN B 1 57 ? 12.164 -15.328 -16.859 1 98.5 57 GLN B C 1
ATOM 1674 O O . GLN B 1 57 ? 11.07 -14.781 -17.031 1 98.5 57 GLN B O 1
ATOM 1679 N N . GLU B 1 58 ? 12.297 -16.562 -16.688 1 98.19 58 GLU B N 1
ATOM 1680 C CA . GLU B 1 58 ? 11.141 -17.438 -16.578 1 98.19 58 GLU B CA 1
ATOM 1681 C C . GLU B 1 58 ? 10.406 -17.219 -15.258 1 98.19 58 GLU B C 1
ATOM 1683 O O . GLU B 1 58 ? 11.031 -17.016 -14.227 1 98.19 58 GLU B O 1
ATOM 1688 N N . LEU B 1 59 ? 9.109 -17.359 -15.383 1 98.69 59 LEU B N 1
ATOM 1689 C CA . LEU B 1 59 ? 8.305 -17.234 -14.172 1 98.69 59 LEU B CA 1
ATOM 1690 C C . LEU B 1 59 ? 8.438 -18.469 -13.289 1 98.69 59 LEU B C 1
ATOM 1692 O O . LEU B 1 59 ? 8.727 -19.562 -13.781 1 98.69 59 LEU B O 1
ATOM 1696 N N . LEU B 1 60 ? 8.195 -18.266 -12.031 1 98.56 60 LEU B N 1
ATOM 1697 C CA . LEU B 1 60 ? 8.273 -19.359 -11.07 1 98.56 60 LEU B CA 1
ATOM 1698 C C . LEU B 1 60 ? 6.891 -19.906 -10.75 1 98.56 60 LEU B C 1
ATOM 1700 O O . LEU B 1 60 ? 6.738 -20.75 -9.859 1 98.56 60 LEU B O 1
ATOM 1704 N N . ILE B 1 61 ? 5.914 -19.375 -11.359 1 98.69 61 ILE B N 1
ATOM 1705 C CA . ILE B 1 61 ? 4.527 -19.781 -11.148 1 98.69 61 ILE B CA 1
ATOM 1706 C C . ILE B 1 61 ? 3.951 -20.328 -12.453 1 98.69 61 ILE B C 1
ATOM 1708 O O . ILE B 1 61 ? 4.508 -20.109 -13.531 1 98.69 61 ILE B O 1
ATOM 1712 N N . GLU B 1 62 ? 2.783 -21.016 -12.328 1 98.12 62 GLU B N 1
ATOM 1713 C CA . GLU B 1 62 ? 2.121 -21.609 -13.484 1 98.12 62 GLU B CA 1
ATOM 1714 C C . GLU B 1 62 ? 1.431 -20.531 -14.328 1 98.12 62 GLU B C 1
ATOM 1716 O O . GLU B 1 62 ? 0.902 -19.562 -13.797 1 98.12 62 GLU B O 1
ATOM 1721 N N . ASP B 1 63 ? 1.343 -20.812 -15.617 1 98 63 ASP B N 1
ATOM 1722 C CA . ASP B 1 63 ? 0.675 -19.906 -16.547 1 98 63 ASP B CA 1
ATOM 1723 C C . ASP B 1 63 ? -0.797 -19.734 -16.188 1 98 63 ASP B C 1
ATOM 1725 O O . ASP B 1 63 ? -1.37 -18.656 -16.391 1 98 63 ASP B O 1
ATOM 1729 N N . GLU B 1 64 ? -1.329 -20.719 -15.695 1 97.62 64 GLU B N 1
ATOM 1730 C CA . GLU B 1 64 ? -2.736 -20.672 -15.305 1 97.62 64 GLU B CA 1
ATOM 1731 C C . GLU B 1 64 ? -2.984 -19.594 -14.266 1 97.62 64 GLU B C 1
ATOM 1733 O O . GLU B 1 64 ? -4.023 -18.922 -14.289 1 97.62 64 GLU B O 1
ATOM 1738 N N . LEU B 1 65 ? -2.102 -19.438 -13.352 1 98.31 65 LEU B N 1
ATOM 1739 C CA . LEU B 1 65 ? -2.236 -18.391 -12.336 1 98.31 65 LEU B CA 1
ATOM 1740 C C . LEU B 1 65 ? -2.123 -17.016 -12.961 1 98.31 65 LEU B C 1
ATOM 1742 O O . LEU B 1 65 ? -2.832 -16.078 -12.562 1 98.31 65 LEU B O 1
ATOM 1746 N N . VAL B 1 66 ? -1.204 -16.875 -13.953 1 98.69 66 VAL B N 1
ATOM 1747 C CA . VAL B 1 66 ? -1.065 -15.594 -14.641 1 98.69 66 VAL B CA 1
ATOM 1748 C C . VAL B 1 66 ? -2.385 -15.227 -15.32 1 98.69 66 VAL B C 1
ATOM 1750 O O . VAL B 1 66 ? -2.855 -14.094 -15.203 1 98.69 66 VAL B O 1
ATOM 1753 N N . GLN B 1 67 ? -2.992 -16.188 -15.93 1 98.12 67 GLN B N 1
ATOM 1754 C CA . GLN B 1 67 ? -4.246 -15.945 -16.641 1 98.12 67 GLN B CA 1
ATOM 1755 C C . GLN B 1 67 ? -5.363 -15.578 -15.664 1 98.12 67 GLN B C 1
ATOM 1757 O O . GLN B 1 67 ? -6.238 -14.773 -15.984 1 98.12 67 GLN B O 1
ATOM 1762 N N . LYS B 1 68 ? -5.34 -16.031 -14.508 1 98 68 LYS B N 1
ATOM 1763 C CA . LYS B 1 68 ? -6.418 -15.883 -13.531 1 98 68 LYS B CA 1
ATOM 1764 C C . LYS B 1 68 ? -6.297 -14.562 -12.781 1 98 68 LYS B C 1
ATOM 1766 O O . LYS B 1 68 ? -7.309 -13.969 -12.391 1 98 68 LYS B O 1
ATOM 1771 N N . TYR B 1 69 ? -5.016 -14.07 -12.602 1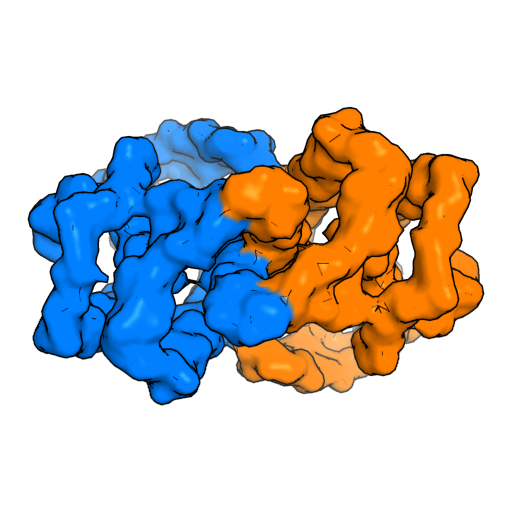 98.62 69 TYR B N 1
ATOM 1772 C CA . TYR B 1 69 ? -4.871 -13.023 -11.594 1 98.62 69 TYR B CA 1
ATOM 1773 C C . TYR B 1 69 ? -4.148 -11.812 -12.172 1 98.62 69 TYR B C 1
ATOM 1775 O O . TYR B 1 69 ? -3.941 -10.82 -11.477 1 98.62 69 TYR B O 1
ATOM 1783 N N . ARG B 1 70 ? -3.721 -11.859 -13.453 1 98.44 70 ARG B N 1
ATOM 1784 C CA . ARG B 1 70 ? -3.012 -10.719 -14.023 1 98.44 70 ARG B CA 1
ATOM 1785 C C . ARG B 1 70 ? -3.936 -9.508 -14.156 1 98.44 70 ARG B C 1
ATOM 1787 O O . ARG B 1 70 ? -5.156 -9.641 -14.047 1 98.44 70 ARG B O 1
ATOM 1794 N N . LYS B 1 71 ? -3.322 -8.344 -14.383 1 97.25 71 LYS B N 1
ATOM 1795 C CA . LYS B 1 71 ? -4.094 -7.121 -14.602 1 97.25 71 LYS B CA 1
ATOM 1796 C C . LYS B 1 71 ? -5.141 -7.32 -15.695 1 97.25 71 LYS B C 1
ATOM 1798 O O . LYS B 1 71 ? -4.855 -7.918 -16.734 1 97.25 71 LYS B O 1
ATOM 1803 N N . GLY B 1 72 ? -6.285 -6.82 -15.383 1 97.12 72 GLY B N 1
ATOM 1804 C CA . GLY B 1 72 ? -7.359 -6.918 -16.359 1 97.12 72 GLY B CA 1
ATOM 1805 C C . GLY B 1 72 ? -8.297 -8.086 -16.094 1 97.12 72 GLY B C 1
ATOM 1806 O O . GLY B 1 72 ? -9.328 -8.211 -16.75 1 97.12 72 GLY B O 1
ATOM 1807 N N . THR B 1 73 ? -8.023 -8.945 -15.164 1 98.38 73 THR B N 1
ATOM 1808 C CA . THR B 1 73 ? -8.883 -10.078 -14.812 1 98.38 73 THR B CA 1
ATOM 1809 C C . THR B 1 73 ? -9.766 -9.734 -13.625 1 98.38 73 THR B C 1
ATOM 1811 O O . THR B 1 73 ? -9.617 -8.664 -13.016 1 98.38 73 THR B O 1
ATOM 1814 N N . LYS B 1 74 ? -10.75 -10.586 -13.328 1 97.88 74 LYS B N 1
ATOM 1815 C CA . LYS B 1 74 ? -11.656 -10.555 -12.188 1 97.88 74 LYS B CA 1
ATOM 1816 C C . LYS B 1 74 ? -12.008 -11.961 -11.719 1 97.88 74 LYS B C 1
ATOM 1818 O O . LYS B 1 74 ? -11.812 -12.93 -12.453 1 97.88 74 LYS B O 1
ATOM 1823 N N . PRO B 1 75 ? -12.43 -12.055 -10.43 1 98.12 75 PRO B N 1
ATOM 1824 C CA . PRO B 1 75 ? -12.828 -13.398 -9.992 1 98.12 75 PRO B CA 1
ATOM 1825 C C . PRO B 1 75 ? -13.852 -14.039 -10.922 1 98.12 75 PRO B C 1
ATOM 1827 O O . PRO B 1 75 ? -14.836 -13.391 -11.305 1 98.12 75 PRO B O 1
ATOM 1830 N N . GLU B 1 76 ? -13.633 -15.242 -11.336 1 96.19 76 GLU B N 1
ATOM 1831 C CA . GLU B 1 76 ? -14.57 -15.969 -12.18 1 96.19 76 GLU B CA 1
ATOM 1832 C C . GLU B 1 76 ? -15.336 -17.016 -11.383 1 96.19 76 GLU B C 1
ATOM 1834 O O . GLU B 1 76 ? -16.25 -17.656 -11.906 1 96.19 76 GLU B O 1
ATOM 1839 N N . GLY B 1 77 ? -15.148 -17.203 -10.188 1 96.5 77 GLY B N 1
ATOM 1840 C CA . GLY B 1 77 ? -15.719 -18.156 -9.242 1 96.5 77 GLY B CA 1
ATOM 1841 C C . GLY B 1 77 ? -14.906 -18.281 -7.969 1 96.5 77 GLY B C 1
ATOM 1842 O O . GLY B 1 77 ? -13.797 -17.766 -7.879 1 96.5 77 GLY B O 1
ATOM 1843 N N . PRO B 1 78 ? -15.539 -18.938 -6.988 1 97.88 78 PRO B N 1
ATOM 1844 C 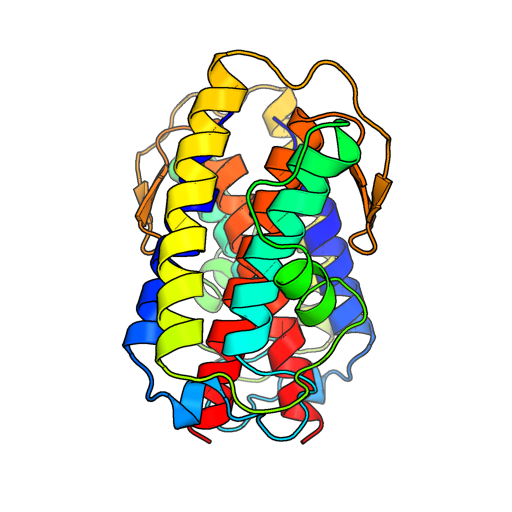CA . PRO B 1 78 ? -14.773 -19.125 -5.75 1 97.88 78 PRO B CA 1
ATOM 1845 C C . PRO B 1 78 ? -13.555 -20.031 -5.93 1 97.88 78 PRO B C 1
ATOM 1847 O O . PRO B 1 78 ? -13.617 -21 -6.688 1 97.88 78 PRO B O 1
ATOM 1850 N N . ILE B 1 79 ? -12.492 -19.594 -5.309 1 98.12 79 ILE B N 1
ATOM 1851 C CA . ILE B 1 79 ? -11.352 -20.5 -5.289 1 98.12 79 ILE B CA 1
ATOM 1852 C C . ILE B 1 79 ? -11.562 -21.562 -4.219 1 98.12 79 ILE B C 1
ATOM 1854 O O . ILE B 1 79 ? -12.289 -21.344 -3.248 1 98.12 79 ILE B O 1
ATOM 1858 N N . SER B 1 80 ? -10.93 -22.734 -4.379 1 98.44 80 SER B N 1
ATOM 1859 C CA . SER B 1 80 ? -11.008 -23.828 -3.406 1 98.44 80 SER B CA 1
ATOM 1860 C C . SER B 1 80 ? -10.016 -23.625 -2.271 1 98.44 80 SER B C 1
ATOM 1862 O O . SER B 1 80 ? -9.086 -22.812 -2.387 1 98.44 80 SER B O 1
ATOM 1864 N N . ALA B 1 81 ? -10.242 -24.359 -1.177 1 98.5 81 ALA B N 1
ATOM 1865 C CA . ALA B 1 81 ? -9.297 -24.344 -0.068 1 98.5 81 ALA B CA 1
ATOM 1866 C C . ALA B 1 81 ? -7.906 -24.781 -0.532 1 98.5 81 ALA B C 1
ATOM 1868 O O . ALA B 1 81 ? -6.898 -24.219 -0.1 1 98.5 81 ALA B O 1
ATOM 1869 N N . LYS B 1 82 ? -7.883 -25.734 -1.377 1 98.5 82 LYS B N 1
ATOM 1870 C CA . LYS B 1 82 ? -6.621 -26.25 -1.901 1 98.5 82 LYS B CA 1
ATOM 1871 C C . LYS B 1 82 ? -5.887 -25.188 -2.709 1 98.5 82 LYS B C 1
ATOM 1873 O O . LYS B 1 82 ? -4.676 -25 -2.559 1 98.5 82 LYS B O 1
ATOM 1878 N N . GLU B 1 83 ? -6.57 -24.484 -3.566 1 98.06 83 GLU B N 1
ATOM 1879 C CA . GLU B 1 83 ? -5.973 -23.422 -4.367 1 98.06 83 GLU B CA 1
ATOM 1880 C C . GLU B 1 83 ? -5.465 -22.281 -3.484 1 98.06 83 GLU B C 1
ATOM 1882 O O . GLU B 1 83 ? -4.391 -21.734 -3.73 1 98.06 83 GLU B O 1
ATOM 1887 N N . LEU B 1 84 ? -6.266 -21.953 -2.475 1 98.75 84 LEU B N 1
ATOM 1888 C CA . LEU B 1 84 ? -5.863 -20.906 -1.555 1 98.75 84 LEU B CA 1
ATOM 1889 C C . LEU B 1 84 ? -4.578 -21.281 -0.823 1 98.75 84 LEU B C 1
ATOM 1891 O O . LEU B 1 84 ? -3.674 -20.453 -0.682 1 98.75 84 LEU B O 1
ATOM 1895 N N . GLU B 1 85 ? -4.496 -22.516 -0.37 1 98.75 85 GLU B N 1
ATOM 1896 C CA . GLU B 1 85 ? -3.285 -22.984 0.299 1 98.75 85 GLU B CA 1
ATOM 1897 C C . GLU B 1 85 ? -2.09 -22.969 -0.648 1 98.75 85 GLU B C 1
ATOM 1899 O O . GLU B 1 85 ? -0.976 -22.625 -0.245 1 98.75 85 GLU B O 1
ATOM 1904 N N . HIS B 1 86 ? -2.344 -23.344 -1.854 1 98.75 86 HIS B N 1
ATOM 1905 C CA . HIS B 1 86 ? -1.297 -23.312 -2.869 1 98.75 86 HIS B CA 1
ATOM 1906 C C . HIS B 1 86 ? -0.776 -21.891 -3.068 1 98.75 86 HIS B C 1
ATOM 1908 O O . HIS B 1 86 ? 0.434 -21.672 -3.178 1 98.75 86 HIS B O 1
ATOM 1914 N N . LEU B 1 87 ? -1.65 -20.922 -3.141 1 98.88 87 LEU B N 1
ATOM 1915 C CA . LEU B 1 87 ? -1.256 -19.516 -3.277 1 98.88 87 LEU B CA 1
ATOM 1916 C C . LEU B 1 87 ? -0.415 -19.078 -2.088 1 98.88 87 LEU B C 1
ATOM 1918 O O . LEU B 1 87 ? 0.569 -18.344 -2.254 1 98.88 87 LEU B O 1
ATOM 1922 N N . LYS B 1 88 ? -0.816 -19.453 -0.855 1 98.88 88 LYS B N 1
ATOM 1923 C CA . LYS B 1 88 ? -0.04 -19.109 0.329 1 98.88 88 LYS B CA 1
ATOM 1924 C C . LYS B 1 88 ? 1.385 -19.641 0.235 1 98.88 88 LYS B C 1
ATOM 1926 O O . LYS B 1 88 ? 2.346 -18.922 0.525 1 98.88 88 LYS B O 1
ATOM 1931 N N . ILE B 1 89 ? 1.507 -20.859 -0.191 1 98.69 89 ILE B N 1
ATOM 1932 C CA . ILE B 1 89 ? 2.82 -21.469 -0.325 1 98.69 89 ILE B CA 1
ATOM 1933 C C . ILE B 1 89 ? 3.635 -20.734 -1.384 1 98.69 89 ILE B C 1
ATOM 1935 O O . ILE B 1 89 ? 4.793 -20.391 -1.151 1 98.69 89 ILE B O 1
ATOM 1939 N N . LEU B 1 90 ? 3.043 -20.484 -2.559 1 98.75 90 LEU B N 1
ATOM 1940 C CA . LEU B 1 90 ? 3.727 -19.781 -3.643 1 98.75 90 LEU B CA 1
ATOM 1941 C C . LEU B 1 90 ? 4.148 -18.391 -3.207 1 98.75 90 LEU B C 1
ATOM 1943 O O . LEU B 1 90 ? 5.219 -17.906 -3.59 1 98.75 90 LEU B O 1
ATOM 1947 N N . SER B 1 91 ? 3.291 -17.766 -2.428 1 98.75 91 SER B N 1
ATOM 1948 C CA . SER B 1 91 ? 3.527 -16.391 -2.002 1 98.75 91 SER B CA 1
ATOM 1949 C C . SER B 1 91 ? 4.875 -16.25 -1.306 1 98.75 91 SER B C 1
ATOM 1951 O O . SER B 1 91 ? 5.605 -15.281 -1.546 1 98.75 91 SER B O 1
ATOM 1953 N N . LEU B 1 92 ? 5.23 -17.234 -0.483 1 98.5 92 LEU B N 1
ATOM 1954 C CA . LEU B 1 92 ? 6.465 -17.125 0.289 1 98.5 92 LEU B CA 1
ATOM 1955 C C . LEU B 1 92 ? 7.613 -17.828 -0.429 1 98.5 92 LEU B C 1
ATOM 1957 O O . LEU B 1 92 ? 8.742 -17.344 -0.421 1 98.5 92 LEU B O 1
ATOM 1961 N N . SER B 1 93 ? 7.336 -18.938 -1.1 1 98.44 93 SER B N 1
ATOM 1962 C CA . SER B 1 93 ? 8.406 -19.688 -1.743 1 98.44 93 SER B CA 1
ATOM 1963 C C . SER B 1 93 ? 8.992 -18.922 -2.924 1 98.44 93 SER B C 1
ATOM 1965 O O . SER B 1 93 ? 10.195 -18.969 -3.17 1 98.44 93 SER B O 1
ATOM 1967 N N . THR B 1 94 ? 8.141 -18.219 -3.666 1 98.38 94 THR B N 1
ATOM 1968 C CA . THR B 1 94 ? 8.641 -17.438 -4.797 1 98.38 94 THR B CA 1
ATOM 1969 C C . THR B 1 94 ? 9.523 -16.297 -4.316 1 98.38 94 THR B C 1
ATOM 1971 O O . THR B 1 94 ? 10.484 -15.914 -4.996 1 98.38 94 THR B O 1
ATOM 1974 N N . LEU B 1 95 ? 9.227 -15.719 -3.135 1 98.38 95 LEU B N 1
ATOM 1975 C CA . LEU B 1 95 ? 10.055 -14.648 -2.604 1 98.38 95 LEU B CA 1
ATOM 1976 C C . LEU B 1 95 ? 11.414 -15.18 -2.156 1 98.38 95 LEU B C 1
ATOM 1978 O O . LEU B 1 95 ? 12.43 -14.484 -2.271 1 98.38 95 LEU B O 1
ATOM 1982 N N . GLU B 1 96 ? 11.398 -16.406 -1.614 1 98 96 GLU B N 1
ATOM 1983 C CA . GLU B 1 96 ? 12.68 -17.016 -1.262 1 98 96 GLU B CA 1
ATOM 1984 C C . GLU B 1 96 ? 13.562 -17.203 -2.492 1 98 96 GLU B C 1
ATOM 1986 O O . GLU B 1 96 ? 14.75 -16.859 -2.465 1 98 96 GLU B O 1
ATOM 1991 N N . SER B 1 97 ? 12.969 -17.719 -3.523 1 98.38 97 SER B N 1
ATOM 1992 C CA . SER B 1 97 ? 13.695 -17.859 -4.781 1 98.38 97 SER B CA 1
ATOM 1993 C C . SER B 1 97 ? 14.148 -16.5 -5.32 1 98.38 97 SER B C 1
ATOM 1995 O O . SER B 1 97 ? 15.273 -16.359 -5.805 1 98.38 97 SER B O 1
ATOM 1997 N N . PHE B 1 98 ? 13.258 -15.539 -5.234 1 98.62 98 PHE B N 1
ATOM 1998 C CA . PHE B 1 98 ? 13.531 -14.195 -5.73 1 98.62 98 PHE B CA 1
ATOM 1999 C C . PHE B 1 98 ? 14.719 -13.578 -5 1 98.62 98 PHE B C 1
ATOM 2001 O O . PHE B 1 98 ? 15.594 -12.977 -5.629 1 98.62 98 PHE B O 1
ATOM 2008 N N . LYS B 1 99 ? 14.711 -13.703 -3.674 1 98.12 99 LYS B N 1
ATOM 2009 C CA . LYS B 1 99 ? 15.828 -13.227 -2.863 1 98.12 99 LYS B CA 1
ATOM 2010 C C . LYS B 1 99 ? 17.156 -13.812 -3.348 1 98.12 99 LYS B C 1
ATOM 2012 O O . LYS B 1 99 ? 18.141 -13.086 -3.514 1 98.12 99 LYS B O 1
ATOM 2017 N N . ASN B 1 100 ? 17.188 -15.109 -3.582 1 97.81 100 ASN B N 1
ATOM 2018 C CA . ASN B 1 100 ? 18.375 -15.789 -4.062 1 97.81 100 ASN B CA 1
ATOM 2019 C C . ASN B 1 100 ? 18.781 -15.297 -5.449 1 97.81 100 ASN B C 1
ATOM 2021 O O . ASN B 1 100 ? 19.969 -15.07 -5.711 1 97.81 100 ASN B O 1
ATOM 2025 N N . ASP B 1 101 ? 17.781 -15.195 -6.289 1 98.31 101 ASP B N 1
ATOM 2026 C CA . ASP B 1 101 ? 18.047 -14.766 -7.656 1 98.31 101 ASP B CA 1
ATOM 2027 C C . ASP B 1 101 ? 18.594 -13.336 -7.688 1 98.31 101 ASP B C 1
ATOM 2029 O O . ASP B 1 101 ? 19.438 -13.016 -8.523 1 98.31 101 ASP B O 1
ATOM 2033 N N . LEU B 1 102 ? 18.109 -12.469 -6.797 1 97.94 102 LEU B N 1
ATOM 2034 C CA . LEU B 1 102 ? 18.656 -11.117 -6.668 1 97.94 102 LEU B CA 1
ATOM 2035 C C . LEU B 1 102 ? 20.125 -11.164 -6.23 1 97.94 102 LEU B C 1
ATOM 2037 O O . LEU B 1 102 ? 20.953 -10.43 -6.77 1 97.94 102 LEU B O 1
ATOM 2041 N N . MET B 1 103 ? 20.359 -12.023 -5.305 1 96.94 103 MET B N 1
ATOM 2042 C CA . MET B 1 103 ? 21.719 -12.141 -4.77 1 96.94 103 MET B CA 1
ATOM 2043 C C . MET B 1 103 ? 22.688 -12.633 -5.84 1 96.94 103 MET B C 1
ATOM 2045 O O . MET B 1 103 ? 23.812 -12.148 -5.93 1 96.94 103 MET B O 1
ATOM 2049 N N . ILE B 1 104 ? 22.266 -13.594 -6.633 1 96.5 104 ILE B N 1
ATOM 2050 C CA . ILE B 1 104 ? 23.109 -14.188 -7.668 1 96.5 104 ILE B CA 1
ATOM 2051 C C . ILE B 1 104 ? 23.266 -13.203 -8.828 1 96.5 104 ILE B C 1
ATOM 2053 O O . ILE B 1 104 ? 24.234 -13.266 -9.586 1 96.5 104 ILE B O 1
ATOM 2057 N N . GLY B 1 105 ? 22.328 -12.328 -9.031 1 96.94 105 GLY B N 1
ATOM 2058 C CA . GLY B 1 105 ? 22.422 -11.297 -10.055 1 96.94 105 GLY B CA 1
ATOM 2059 C C . GLY B 1 105 ? 22.031 -11.789 -11.438 1 96.94 105 GLY B C 1
ATOM 2060 O O . GLY B 1 105 ? 22.719 -11.508 -12.414 1 96.94 105 GLY B O 1
ATOM 2061 N N . ILE B 1 106 ? 20.891 -12.469 -11.461 1 97.31 106 ILE B N 1
ATOM 2062 C CA . ILE B 1 106 ? 20.516 -13.078 -12.734 1 97.31 106 ILE B CA 1
ATOM 2063 C C . ILE B 1 106 ? 19.75 -12.062 -13.578 1 97.31 106 ILE B C 1
ATOM 2065 O O . ILE B 1 106 ? 19.531 -12.281 -14.773 1 97.31 106 ILE B O 1
ATOM 2069 N N . PHE B 1 107 ? 19.312 -11.023 -13 1 97.94 107 PHE B N 1
ATOM 2070 C CA . PHE B 1 107 ? 18.484 -10.031 -13.672 1 97.94 107 PHE B CA 1
ATOM 2071 C C . PHE B 1 107 ? 19.344 -9.008 -14.398 1 97.94 107 PHE B C 1
ATOM 2073 O O . PHE B 1 107 ? 19.5 -7.871 -13.938 1 97.94 107 PHE B O 1
ATOM 2080 N N . LYS B 1 108 ? 19.812 -9.359 -15.594 1 96.94 108 LYS B N 1
ATOM 2081 C CA . LYS B 1 108 ? 20.812 -8.586 -16.328 1 96.94 108 LYS B CA 1
ATOM 2082 C C . LYS B 1 108 ? 20.141 -7.625 -17.312 1 96.94 108 LYS B C 1
ATOM 2084 O O . LYS B 1 108 ? 20.703 -6.566 -17.609 1 96.94 108 LYS B O 1
ATOM 2089 N N . GLU B 1 109 ? 19.094 -7.965 -17.859 1 97.62 109 GLU B N 1
ATOM 2090 C CA . GLU B 1 109 ? 18.312 -7.137 -18.781 1 97.62 109 GLU B CA 1
ATOM 2091 C C . GLU B 1 109 ? 16.938 -6.828 -18.203 1 97.62 109 GLU B C 1
ATOM 2093 O O . GLU B 1 109 ? 16.484 -7.5 -17.281 1 97.62 109 GLU B O 1
ATOM 2098 N N . PHE B 1 110 ? 16.391 -5.762 -18.797 1 98.62 110 PHE B N 1
ATOM 2099 C CA . PHE B 1 110 ? 15.094 -5.34 -18.297 1 98.62 110 PHE B CA 1
ATOM 2100 C C . PHE B 1 110 ? 14.32 -4.566 -19.359 1 98.62 110 PHE B C 1
ATOM 2102 O O . PHE B 1 110 ? 14.875 -3.678 -20 1 98.62 110 PHE B O 1
ATOM 2109 N N . THR B 1 111 ? 13.086 -4.914 -19.516 1 98.69 111 THR B N 1
ATOM 2110 C CA . THR B 1 111 ? 12.203 -4.176 -20.422 1 98.69 111 THR B CA 1
ATOM 2111 C C . THR B 1 111 ? 11.422 -3.109 -19.656 1 98.69 111 THR B C 1
ATOM 2113 O O . THR B 1 111 ? 10.695 -3.424 -18.703 1 98.69 111 THR B O 1
ATOM 2116 N N . GLU B 1 112 ? 11.586 -1.893 -20.047 1 98.5 112 GLU B N 1
ATOM 2117 C CA . GLU B 1 112 ? 10.914 -0.782 -19.391 1 98.5 112 GLU B CA 1
ATOM 2118 C C . GLU B 1 112 ? 9.398 -0.936 -19.438 1 98.5 112 GLU B C 1
ATOM 2120 O O . GLU B 1 112 ? 8.859 -1.417 -20.438 1 98.5 112 GLU B O 1
ATOM 2125 N N . TYR B 1 113 ? 8.742 -0.517 -18.391 1 98.44 113 TYR B N 1
ATOM 2126 C CA . TYR B 1 113 ? 7.297 -0.628 -18.266 1 98.44 113 TYR B CA 1
ATOM 2127 C C . TYR B 1 113 ? 6.715 0.553 -17.5 1 98.44 113 TYR B C 1
ATOM 2129 O O . TYR B 1 113 ? 7.148 0.851 -16.391 1 98.44 113 TYR B O 1
ATOM 2137 N N . SER B 1 114 ? 5.711 1.26 -18.047 1 98.19 114 SER B N 1
ATOM 2138 C CA . SER B 1 114 ? 5.016 2.348 -17.359 1 98.19 114 SER B CA 1
ATOM 2139 C C . SER B 1 114 ? 3.729 1.856 -16.719 1 98.19 114 SER B C 1
ATOM 2141 O O . SER B 1 114 ? 2.844 1.328 -17.391 1 98.19 114 SER B O 1
ATOM 2143 N N . THR B 1 115 ? 3.65 2.064 -15.422 1 97.06 115 THR B N 1
ATOM 2144 C CA . THR B 1 115 ? 2.518 1.552 -14.664 1 97.06 115 THR B CA 1
ATOM 2145 C C . THR B 1 115 ? 1.384 2.572 -14.625 1 97.06 115 THR B C 1
ATOM 2147 O O . THR B 1 115 ? 1.611 3.768 -14.828 1 97.06 115 THR B O 1
ATOM 2150 N N . SER B 1 116 ? 0.24 2.15 -14.328 1 94.69 116 SER B N 1
ATOM 2151 C CA . SER B 1 116 ? -0.912 3.031 -14.156 1 94.69 116 SER B CA 1
ATOM 2152 C C . SER B 1 116 ? -0.787 3.865 -12.891 1 94.69 116 SER B C 1
ATOM 2154 O O . SER B 1 116 ? -1.522 4.84 -12.703 1 94.69 116 SER B O 1
ATOM 2156 N N . PHE B 1 117 ? 0.175 3.51 -12.016 1 97.12 117 PHE B N 1
ATOM 2157 C CA . PHE B 1 117 ? 0.448 4.246 -10.789 1 97.12 117 PHE B CA 1
ATOM 2158 C C . PHE B 1 117 ? 1.169 5.555 -11.086 1 97.12 117 PHE B C 1
ATOM 2160 O O . PHE B 1 117 ? 1.273 6.426 -10.219 1 97.12 117 PHE B O 1
ATOM 2167 N N . G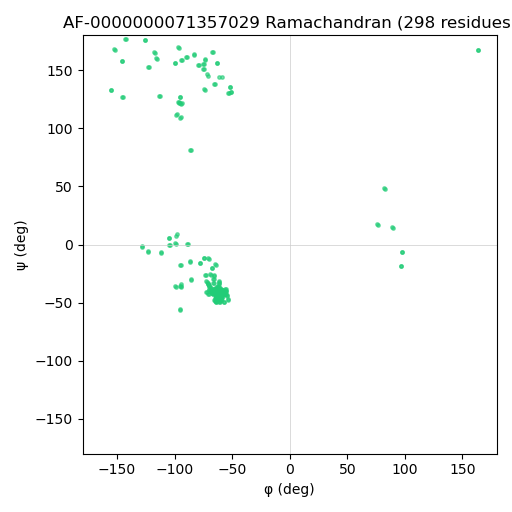LY B 1 118 ? 1.67 5.781 -12.328 1 96.19 118 GLY B N 1
ATOM 2168 C CA . GLY B 1 118 ? 2.453 6.938 -12.727 1 96.19 118 GLY B CA 1
ATOM 2169 C C . GLY B 1 118 ? 3.943 6.75 -12.523 1 96.19 118 GLY B C 1
ATOM 2170 O O . GLY B 1 118 ? 4.695 7.727 -12.477 1 96.19 118 GLY B O 1
ATOM 2171 N N . ILE B 1 119 ? 4.324 5.488 -12.32 1 97.56 119 ILE B N 1
ATOM 2172 C CA . ILE B 1 119 ? 5.727 5.145 -12.117 1 97.56 119 ILE B CA 1
ATOM 2173 C C . ILE B 1 119 ? 6.223 4.301 -13.297 1 97.56 119 ILE B C 1
ATOM 2175 O O . ILE B 1 119 ? 5.578 3.324 -13.68 1 97.56 119 ILE B O 1
ATOM 2179 N N . THR B 1 120 ? 7.305 4.707 -13.898 1 98.12 120 THR B N 1
ATOM 2180 C CA . THR B 1 120 ? 7.965 3.904 -14.914 1 98.12 120 THR B CA 1
ATOM 2181 C C . THR B 1 120 ? 9.102 3.082 -14.312 1 98.12 120 THR B C 1
ATOM 2183 O O . THR B 1 120 ? 10 3.633 -13.68 1 98.12 120 THR B O 1
ATOM 2186 N N . VAL B 1 121 ? 9 1.743 -14.469 1 98.06 121 VAL B N 1
ATOM 2187 C CA . VAL B 1 121 ? 10.047 0.853 -13.977 1 98.06 121 VAL B CA 1
ATOM 2188 C C . VAL B 1 121 ? 11.023 0.525 -15.102 1 98.06 121 VAL B C 1
ATOM 2190 O O . VAL B 1 121 ? 10.617 0.098 -16.188 1 98.06 121 VAL B O 1
ATOM 2193 N N . LYS B 1 122 ? 12.328 0.736 -14.859 1 98.06 122 LYS B N 1
ATOM 2194 C CA . LYS B 1 122 ? 13.312 0.628 -15.93 1 98.06 122 LYS B CA 1
ATOM 2195 C C . LYS B 1 122 ? 14.391 -0.392 -15.578 1 98.06 122 LYS B C 1
ATOM 2197 O O . LYS B 1 122 ? 15.289 -0.651 -16.391 1 98.06 122 LYS B O 1
ATOM 2202 N N . SER B 1 123 ? 14.383 -0.912 -14.438 1 98.06 123 SER B N 1
ATOM 2203 C CA . SER B 1 123 ? 15.375 -1.86 -13.945 1 98.06 123 SER B CA 1
ATOM 2204 C C . SER B 1 123 ? 14.781 -2.783 -12.883 1 98.06 123 SER B C 1
ATOM 2206 O O . SER B 1 123 ? 13.688 -2.535 -12.383 1 98.06 123 SER B O 1
ATOM 2208 N N . ILE B 1 124 ? 15.555 -3.807 -12.578 1 98.25 124 ILE B N 1
ATOM 2209 C CA . ILE B 1 124 ? 15.117 -4.711 -11.523 1 98.25 124 ILE B CA 1
ATOM 2210 C C . ILE B 1 124 ? 15 -3.953 -10.203 1 98.25 124 ILE B C 1
ATOM 2212 O O . ILE B 1 124 ? 14.117 -4.238 -9.391 1 98.25 124 ILE B O 1
ATOM 2216 N N . HIS B 1 125 ? 15.844 -2.965 -10.031 1 97 125 HIS B N 1
ATOM 2217 C CA . HIS B 1 125 ? 15.773 -2.152 -8.828 1 97 125 HIS B CA 1
ATOM 2218 C C . HIS B 1 125 ? 14.453 -1.384 -8.758 1 97 125 HIS B C 1
ATOM 2220 O O . HIS B 1 125 ? 13.766 -1.411 -7.73 1 97 125 HIS B O 1
ATOM 2226 N N . ASP B 1 126 ? 14.078 -0.768 -9.883 1 97.12 126 ASP B N 1
ATOM 2227 C CA . ASP B 1 126 ? 12.805 -0.06 -9.938 1 97.12 126 ASP B CA 1
ATOM 2228 C C . ASP B 1 126 ? 11.633 -1.012 -9.695 1 97.12 126 ASP B C 1
ATOM 2230 O O . ASP B 1 126 ? 10.68 -0.662 -8.992 1 97.12 126 ASP B O 1
ATOM 2234 N N . ALA B 1 127 ? 11.758 -2.176 -10.258 1 97.94 127 ALA B N 1
ATOM 2235 C CA . ALA B 1 127 ? 10.672 -3.154 -10.172 1 97.94 127 ALA B CA 1
ATOM 2236 C C . ALA B 1 127 ? 10.469 -3.613 -8.727 1 97.94 127 ALA B C 1
ATOM 2238 O O . ALA B 1 127 ? 9.336 -3.74 -8.266 1 97.94 127 ALA B O 1
ATOM 2239 N N . VAL B 1 128 ? 11.586 -3.836 -8.008 1 97.75 128 VAL B N 1
ATOM 2240 C CA . VAL B 1 128 ? 11.508 -4.273 -6.621 1 97.75 128 VAL B CA 1
ATOM 2241 C C . VAL B 1 128 ? 10.859 -3.182 -5.773 1 97.75 128 VAL B C 1
ATOM 2243 O O . VAL B 1 128 ? 9.977 -3.463 -4.961 1 97.75 128 VAL B O 1
ATOM 2246 N N . GLU B 1 129 ? 11.234 -1.993 -6 1 96.62 129 GLU B N 1
ATOM 2247 C CA . GLU B 1 129 ? 10.68 -0.877 -5.242 1 96.62 129 GLU B CA 1
ATOM 2248 C C . GLU B 1 129 ? 9.188 -0.708 -5.52 1 96.62 129 GLU B C 1
ATOM 2250 O O . GLU B 1 129 ? 8.391 -0.611 -4.59 1 96.62 129 GLU B O 1
ATOM 2255 N N . PHE B 1 130 ? 8.883 -0.73 -6.773 1 97.88 130 PHE B N 1
ATOM 2256 C CA . PHE B 1 130 ? 7.48 -0.522 -7.129 1 97.88 130 PHE B CA 1
ATOM 2257 C C . PHE B 1 130 ? 6.625 -1.693 -6.66 1 97.88 130 PHE B C 1
ATOM 2259 O O . PHE B 1 130 ? 5.488 -1.502 -6.219 1 97.88 130 PHE B O 1
ATOM 2266 N N . ASN B 1 131 ? 7.133 -2.84 -6.844 1 98.25 131 ASN B N 1
ATOM 2267 C CA . ASN B 1 131 ? 6.379 -4.016 -6.418 1 98.25 131 ASN B CA 1
ATOM 2268 C C . ASN B 1 131 ? 6.008 -3.938 -4.938 1 98.25 131 ASN B C 1
ATOM 2270 O O . ASN B 1 131 ? 4.914 -4.348 -4.547 1 98.25 131 ASN B O 1
ATOM 2274 N N . GLY B 1 132 ? 6.984 -3.496 -4.109 1 98 132 GLY B N 1
ATOM 2275 C CA . GLY B 1 132 ? 6.676 -3.336 -2.695 1 98 132 GLY B CA 1
ATOM 2276 C C . GLY B 1 132 ? 5.5 -2.41 -2.443 1 98 132 GLY B C 1
ATOM 2277 O O . GLY B 1 132 ? 4.621 -2.723 -1.639 1 98 132 GLY B O 1
ATOM 2278 N N . LEU B 1 133 ? 5.453 -1.302 -3.152 1 98.19 133 LEU B N 1
ATOM 2279 C CA . LEU B 1 133 ? 4.355 -0.348 -3.049 1 98.19 133 LEU B CA 1
ATOM 2280 C C . LEU B 1 133 ? 3.047 -0.974 -3.518 1 98.19 133 LEU B C 1
ATOM 2282 O O . LEU B 1 133 ? 2.016 -0.835 -2.855 1 98.19 133 LEU B O 1
ATOM 2286 N N . HIS B 1 134 ? 3.119 -1.646 -4.629 1 98.81 134 HIS B N 1
ATOM 2287 C CA . HIS B 1 134 ? 1.954 -2.287 -5.23 1 98.81 134 HIS B CA 1
ATOM 2288 C C . HIS B 1 134 ? 1.335 -3.307 -4.281 1 98.81 134 HIS B C 1
ATOM 2290 O O . HIS B 1 134 ? 0.119 -3.316 -4.078 1 98.81 134 HIS B O 1
ATOM 2296 N N . GLU B 1 135 ? 2.162 -4.121 -3.684 1 98.81 135 GLU B N 1
ATOM 2297 C CA . GLU B 1 135 ? 1.643 -5.148 -2.783 1 98.81 135 GLU B CA 1
ATOM 2298 C C . GLU B 1 135 ? 1.037 -4.527 -1.528 1 98.81 135 GLU B C 1
ATOM 2300 O O . GLU B 1 135 ? -0.008 -4.973 -1.05 1 98.81 135 GLU B O 1
ATOM 2305 N N . ALA B 1 136 ? 1.704 -3.477 -1.021 1 98.81 136 ALA B N 1
ATOM 2306 C CA . ALA B 1 136 ? 1.151 -2.783 0.139 1 98.81 136 ALA B CA 1
ATOM 2307 C C . ALA B 1 136 ? -0.211 -2.174 -0.183 1 98.81 136 ALA B C 1
ATOM 2309 O O . ALA B 1 136 ? -1.135 -2.238 0.632 1 98.81 136 ALA B O 1
ATOM 2310 N N . MET B 1 137 ? -0.318 -1.618 -1.332 1 98.88 137 MET B N 1
ATOM 2311 C CA . MET B 1 137 ? -1.584 -1.026 -1.756 1 98.88 137 MET B CA 1
ATOM 2312 C C . MET B 1 137 ? -2.689 -2.076 -1.789 1 98.88 137 MET B C 1
ATOM 2314 O O . MET B 1 137 ? -3.795 -1.834 -1.301 1 98.88 137 MET B O 1
ATOM 2318 N N . HIS B 1 138 ? -2.391 -3.223 -2.334 1 98.94 138 HIS B N 1
ATOM 2319 C CA . HIS B 1 138 ? -3.404 -4.27 -2.424 1 98.94 138 HIS B CA 1
ATOM 2320 C C . HIS B 1 138 ? -3.688 -4.879 -1.057 1 98.94 138 HIS B C 1
ATOM 2322 O O . HIS B 1 138 ? -4.812 -5.301 -0.782 1 98.94 138 HIS B O 1
ATOM 2328 N N . LEU B 1 139 ? -2.65 -4.938 -0.183 1 98.94 139 LEU B N 1
ATOM 2329 C CA . LEU B 1 139 ? -2.934 -5.336 1.191 1 98.94 139 LEU B CA 1
ATOM 2330 C C . LEU B 1 139 ? -3.922 -4.375 1.845 1 98.94 139 LEU B C 1
ATOM 2332 O O . LEU B 1 139 ? -4.895 -4.809 2.465 1 98.94 139 LEU B O 1
ATOM 2336 N N . GLY B 1 140 ? -3.66 -3.055 1.709 1 98.88 140 GLY B N 1
ATOM 2337 C CA . GLY B 1 140 ? -4.602 -2.07 2.217 1 98.88 140 GLY B CA 1
ATOM 2338 C C . GLY B 1 140 ? -6.008 -2.256 1.678 1 98.88 140 GLY B C 1
ATOM 2339 O O . GLY B 1 140 ? -6.98 -2.18 2.43 1 98.88 140 GLY B O 1
ATOM 2340 N N . TYR B 1 141 ? -6.055 -2.506 0.4 1 98.94 141 TYR B N 1
ATOM 2341 C CA . TYR B 1 141 ? -7.34 -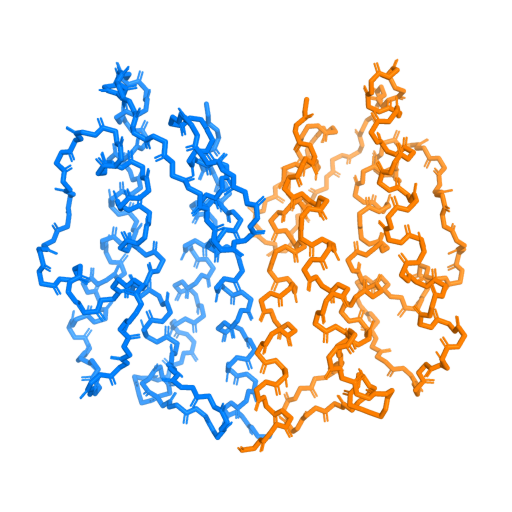2.727 -0.249 1 98.94 141 TYR B CA 1
ATOM 2342 C C . TYR B 1 141 ? -8.062 -3.924 0.362 1 98.94 141 TYR B C 1
ATOM 2344 O O . TYR B 1 141 ? -9.258 -3.85 0.666 1 98.94 141 TYR B O 1
ATOM 2352 N N . ALA B 1 142 ? -7.363 -4.957 0.597 1 98.88 142 ALA B N 1
ATOM 2353 C CA . ALA B 1 142 ? -7.941 -6.184 1.15 1 98.88 142 ALA B CA 1
ATOM 2354 C C . ALA B 1 142 ? -8.352 -5.984 2.607 1 98.88 142 ALA B C 1
ATOM 2356 O O . ALA B 1 142 ? -9.359 -6.531 3.053 1 98.88 142 ALA B O 1
ATOM 2357 N N . LEU B 1 143 ? -7.539 -5.254 3.373 1 98.81 143 LEU B N 1
ATOM 2358 C CA . LEU B 1 143 ? -7.91 -4.926 4.746 1 98.81 143 LEU B CA 1
ATOM 2359 C C . LEU B 1 143 ? -9.242 -4.18 4.785 1 98.81 143 LEU B C 1
ATOM 2361 O O . LEU B 1 143 ? -10.086 -4.449 5.645 1 98.81 143 LEU B O 1
ATOM 2365 N N . ALA B 1 144 ? -9.398 -3.287 3.842 1 98.69 144 ALA B N 1
ATOM 2366 C CA . ALA B 1 144 ? -10.656 -2.545 3.75 1 98.69 144 ALA B CA 1
ATOM 2367 C C . ALA B 1 144 ? -11.805 -3.457 3.328 1 98.69 144 ALA B C 1
ATOM 2369 O O . ALA B 1 144 ? -12.922 -3.324 3.822 1 98.69 144 ALA B O 1
ATOM 2370 N N . GLN B 1 145 ? -11.562 -4.375 2.385 1 98.69 145 GLN B N 1
ATOM 2371 C CA . GLN B 1 145 ? -12.586 -5.332 1.995 1 98.69 145 GLN B CA 1
ATOM 2372 C C . GLN B 1 145 ? -13.086 -6.129 3.199 1 98.69 145 GLN B C 1
ATOM 2374 O O . GLN B 1 145 ? -14.281 -6.406 3.316 1 98.69 145 GLN B O 1
ATOM 2379 N N . ARG B 1 146 ? -12.141 -6.496 4.059 1 98.5 146 ARG B N 1
ATOM 2380 C CA . ARG B 1 146 ? -12.523 -7.211 5.273 1 98.5 146 ARG B CA 1
ATOM 2381 C C . ARG B 1 146 ? -13.539 -6.414 6.082 1 98.5 146 ARG B C 1
ATOM 2383 O O . ARG B 1 146 ? -14.5 -6.98 6.605 1 98.5 146 ARG B O 1
ATOM 2390 N N . ARG B 1 147 ? -13.367 -5.094 6.184 1 97.88 147 ARG B N 1
ATOM 2391 C CA . ARG B 1 147 ? -14.305 -4.23 6.887 1 97.88 147 ARG B CA 1
ATOM 2392 C C . ARG B 1 147 ? -15.664 -4.215 6.191 1 97.88 147 ARG B C 1
ATOM 2394 O O . ARG B 1 147 ? -16.703 -4.215 6.848 1 97.88 147 ARG B O 1
ATOM 2401 N N . ALA B 1 148 ? -15.594 -4.223 4.902 1 97.31 148 ALA B N 1
ATOM 2402 C CA . ALA B 1 148 ? -16.828 -4.16 4.113 1 97.31 148 ALA B CA 1
ATOM 2403 C C . ALA B 1 148 ? -17.625 -5.445 4.25 1 97.31 148 ALA B C 1
ATOM 2405 O O . ALA B 1 148 ? -18.844 -5.453 4.031 1 97.31 148 ALA B O 1
ATOM 2406 N N . LEU B 1 149 ? -16.938 -6.52 4.551 1 96.38 149 LEU B N 1
ATOM 2407 C CA . LEU B 1 149 ? -17.609 -7.797 4.75 1 96.38 149 LEU B CA 1
ATOM 2408 C C . LEU B 1 149 ? -18.406 -7.793 6.055 1 96.38 149 LEU B C 1
ATOM 2410 O O . LEU B 1 149 ? -19.375 -8.547 6.199 1 96.38 149 LEU B O 1
ATOM 2414 N N . LYS B 1 150 ? -17.953 -7.109 7.109 1 87.31 150 LYS B N 1
ATOM 2415 C CA . LYS B 1 150 ? -18.594 -7.09 8.422 1 87.31 150 LYS B CA 1
ATOM 2416 C C . LYS B 1 150 ? -19.812 -6.168 8.43 1 87.31 150 LYS B C 1
ATOM 2418 O O . LYS B 1 150 ? -20.719 -6.336 9.25 1 87.31 150 LYS B O 1
ATOM 2423 N N . GLY B 1 151 ? -20 -5.328 7.52 1 77.94 151 GLY B N 1
ATOM 2424 C CA . GLY B 1 151 ? -21.156 -4.457 7.461 1 77.94 151 GLY B CA 1
ATOM 2425 C C . GLY B 1 151 ? -21.25 -3.49 8.625 1 77.94 151 GLY B C 1
ATOM 2426 O O . GLY B 1 151 ? -20.656 -3.732 9.68 1 77.94 151 GLY B O 1
#

Organism: NCBI:txid346377

Foldseek 3Di:
DDLVLVLVLLVLLVVLVVVDDLCQQADAFPPGQAGSLLLLLQLLLLLQCLQAVQLVHDGPDDVVSCVQRYPPHHDPDRDDPVVSVVSSVSSNVVVVVVVVCVVVPPSPGGHWDQDPVRDIQGGSVSSSVVSSVSSNVSSVVNVVSSVSSVD/DDLPLVLVLLVLLVVLVVVDDLCQQADAFPPGQAGSLLLLLQLLLLLQCLQAVQLVHDGPDDVVSCVARYPPHHHPDRDDPVVSVVSSVSSNVVVVVVVVCVVVPPSPGGHWDQDPVRDIQGGSVSSSVVSSVSSNVSSVVNVVSSVSSVD

pLDDT: mean 97.8, std 2.42, range [77.94, 98.94]

Sequence (302 aa):
MNIHPVIKTRENFINLINDLSLEEVNRIPPGFNNNIAWNFGHIIVTQQLLCYRLAGQELLIEDELVQKYRKGTKPEGPISAKELEHLKILSLSTLESFKNDLMIGIFKEFTEYSTSFGITVKSIHDAVEFNGLHEAMHLGYALAQRRALKGMNIHPVIKTRENFINLINDLSLEEVNRIPPGFNNNIAWNFGHIIVTQQLLCYRLAGQELLIEDELVQKYRKGTKPEGPISAKELEHLKILSLSTLESFKNDLMIGIFKEFTEYSTSFGITVKSIHDAVEFNGLHEAMHLGYALAQRRALKG